Protein AF-A0A384IR32-F1 (afdb_monomer_lite)

Foldseek 3Di:
DDPVLLVVLVVDADDADDDDQDDLVVQAQFFDDCVLAPDNVQCVDPCHRLLLRQLLRQLLVQCVVVVPDQQLNLLLSLLSNQLQRHDPDPPLRVQSLLVSLVSCLVCVVVSCVSRVGDHDPVSSNLSSLLSNPQSDQPVPDDPVSVVSCVVPVPSNLSSNVSSLLLQSSPSDPVSHRDCVSGPDDDPPNSNSLSSQLNNQLVVCVNVVDDSRVSNSRSSVVSSD

pLDDT: mean 97.04, std 2.47, range [78.94, 98.94]

Radius of gyration: 16.05 Å; chains: 1; bounding box: 42×38×41 Å

Structure (mmCIF, N/CA/C/O backbone):
data_AF-A0A384IR32-F1
#
_entry.id   AF-A0A384IR32-F1
#
loop_
_atom_site.group_PDB
_atom_site.id
_atom_site.type_symbol
_atom_site.label_atom_id
_atom_site.label_alt_id
_atom_site.label_comp_id
_atom_site.label_asym_id
_atom_site.label_entity_id
_atom_site.label_seq_id
_atom_site.pdbx_PDB_ins_code
_atom_site.Cartn_x
_atom_site.Cartn_y
_atom_site.Cartn_z
_atom_site.occupancy
_atom_site.B_iso_or_equiv
_atom_site.auth_seq_id
_atom_site.auth_comp_id
_atom_site.auth_asym_id
_atom_site.auth_atom_id
_atom_site.pdbx_PDB_model_num
ATOM 1 N N . MET A 1 1 ? 8.836 4.207 -13.961 1.00 90.00 1 MET A N 1
ATOM 2 C CA . MET A 1 1 ? 10.289 4.242 -13.674 1.00 90.00 1 MET A CA 1
ATOM 3 C C . MET A 1 1 ? 11.053 3.982 -14.967 1.00 90.00 1 MET A C 1
ATOM 5 O O . MET A 1 1 ? 10.507 3.269 -15.797 1.00 90.00 1 MET A O 1
ATOM 9 N N . ASP A 1 2 ? 12.243 4.554 -15.178 1.00 94.31 2 ASP A N 1
ATOM 10 C CA . ASP A 1 2 ? 13.090 4.205 -16.334 1.00 94.31 2 ASP A CA 1
ATOM 11 C C . ASP A 1 2 ? 14.020 3.011 -16.038 1.00 94.31 2 ASP A C 1
ATOM 13 O O . ASP A 1 2 ? 14.202 2.616 -14.886 1.00 94.31 2 ASP A O 1
ATOM 17 N N . ALA A 1 3 ? 14.590 2.419 -17.092 1.00 96.50 3 ALA A N 1
ATOM 18 C CA . ALA A 1 3 ? 15.438 1.231 -16.978 1.00 96.50 3 ALA A CA 1
ATOM 19 C C . ALA A 1 3 ? 16.713 1.482 -16.158 1.00 96.50 3 ALA A C 1
ATOM 21 O O . ALA A 1 3 ? 17.062 0.664 -15.314 1.00 96.50 3 ALA A O 1
ATOM 22 N N . ALA A 1 4 ? 17.365 2.633 -16.344 1.00 97.00 4 ALA A N 1
ATOM 23 C CA . ALA A 1 4 ? 18.611 2.955 -15.649 1.00 97.00 4 ALA A CA 1
ATOM 24 C C . ALA A 1 4 ? 18.409 3.073 -14.129 1.00 97.00 4 ALA A C 1
ATOM 26 O O . ALA A 1 4 ? 19.207 2.561 -13.346 1.00 97.00 4 ALA A O 1
ATOM 27 N N . THR A 1 5 ? 17.314 3.707 -13.708 1.00 95.94 5 THR A N 1
ATOM 28 C CA . THR A 1 5 ? 16.926 3.806 -12.297 1.00 95.94 5 THR A CA 1
ATOM 29 C C . THR A 1 5 ? 16.628 2.426 -11.718 1.00 95.94 5 THR A C 1
ATOM 31 O O . THR A 1 5 ? 17.062 2.118 -10.609 1.00 95.94 5 THR A O 1
ATOM 34 N N . LEU A 1 6 ? 15.906 1.584 -12.464 1.00 97.50 6 LEU A N 1
ATOM 35 C CA . LEU A 1 6 ? 15.560 0.237 -12.023 1.00 97.50 6 LEU A CA 1
ATOM 36 C C . LEU A 1 6 ? 16.795 -0.657 -11.858 1.00 97.50 6 LEU A C 1
ATOM 38 O O . LEU A 1 6 ? 16.896 -1.381 -10.869 1.00 97.50 6 LEU A O 1
ATOM 42 N N . ASP A 1 7 ? 17.735 -0.590 -12.798 1.00 97.44 7 ASP A N 1
ATOM 43 C CA . ASP A 1 7 ? 18.976 -1.360 -12.733 1.00 97.44 7 ASP A CA 1
ATOM 44 C C . ASP A 1 7 ? 19.841 -0.906 -11.550 1.00 97.44 7 ASP A C 1
ATOM 46 O O . ASP A 1 7 ? 20.317 -1.743 -10.785 1.00 97.44 7 ASP A O 1
ATOM 50 N N . TRP A 1 8 ? 19.920 0.403 -11.285 1.00 97.06 8 TRP A N 1
ATOM 51 C CA . TRP A 1 8 ? 20.583 0.919 -10.083 1.00 97.06 8 TRP A CA 1
ATOM 52 C C . TRP A 1 8 ? 19.932 0.428 -8.773 1.00 97.06 8 TRP A C 1
ATOM 54 O O . TRP A 1 8 ? 20.640 0.080 -7.821 1.00 97.06 8 TRP A O 1
ATOM 64 N N . ILE A 1 9 ? 18.591 0.367 -8.708 1.00 97.12 9 ILE A N 1
ATOM 65 C CA . ILE A 1 9 ? 17.875 -0.215 -7.557 1.00 97.12 9 ILE A CA 1
ATOM 66 C C . ILE A 1 9 ? 18.256 -1.692 -7.404 1.00 97.12 9 ILE A C 1
ATOM 68 O O . ILE A 1 9 ? 18.548 -2.133 -6.289 1.00 97.12 9 ILE A O 1
ATOM 72 N N . ALA A 1 10 ? 18.289 -2.447 -8.507 1.00 97.25 10 ALA A N 1
ATOM 73 C CA . ALA A 1 10 ? 18.625 -3.869 -8.514 1.00 97.25 10 ALA A CA 1
ATOM 74 C C . ALA A 1 10 ? 20.062 -4.158 -8.056 1.00 97.25 10 ALA A C 1
ATOM 76 O O . ALA A 1 10 ? 20.290 -5.134 -7.346 1.00 97.25 10 ALA A O 1
ATOM 77 N N . GLU A 1 11 ? 21.010 -3.283 -8.385 1.00 96.88 11 GLU A N 1
ATOM 78 C CA . GLU A 1 11 ? 22.413 -3.365 -7.957 1.00 96.88 11 GLU A CA 1
ATOM 79 C C . GLU A 1 11 ? 22.634 -2.986 -6.482 1.00 96.88 11 GLU A C 1
ATOM 81 O O . GLU A 1 11 ? 23.737 -3.129 -5.953 1.00 96.88 11 GLU A O 1
ATOM 86 N N . SER A 1 12 ? 21.597 -2.510 -5.792 1.00 95.06 12 SER A N 1
ATOM 87 C CA . SER A 1 12 ? 21.656 -2.107 -4.387 1.00 95.06 12 SER A CA 1
ATOM 88 C C . SER A 1 12 ? 20.694 -2.926 -3.511 1.00 95.06 12 SER A C 1
ATOM 90 O O . SER A 1 12 ? 19.826 -2.342 -2.875 1.00 95.06 12 SER A O 1
ATOM 92 N N . PRO A 1 13 ? 20.794 -4.262 -3.436 1.00 95.06 13 PRO A N 1
ATOM 93 C CA . PRO A 1 13 ? 19.856 -5.050 -2.642 1.00 95.06 13 PRO A CA 1
ATOM 94 C C . PRO A 1 13 ? 19.968 -4.758 -1.133 1.00 95.06 13 PRO A C 1
ATOM 96 O O . PRO A 1 13 ? 21.060 -4.447 -0.642 1.00 95.06 13 PRO A O 1
ATOM 99 N N . PRO A 1 14 ? 18.863 -4.869 -0.371 1.00 95.06 14 PRO A N 1
ATOM 100 C CA . PRO A 1 14 ? 18.933 -4.937 1.084 1.00 95.06 14 PRO A CA 1
ATOM 101 C C . PRO A 1 14 ? 19.600 -6.249 1.544 1.00 95.06 14 PRO A C 1
ATOM 103 O O . PRO A 1 14 ? 19.812 -7.151 0.728 1.00 95.06 14 PRO A O 1
ATOM 106 N N . PRO A 1 15 ? 19.926 -6.387 2.844 1.00 94.00 15 PRO A N 1
ATOM 107 C CA . PRO A 1 15 ? 20.416 -7.647 3.394 1.00 94.00 15 PRO A CA 1
ATOM 108 C C . PRO A 1 15 ? 19.496 -8.824 3.047 1.00 94.00 15 PRO A C 1
ATOM 110 O O . PRO A 1 15 ? 18.270 -8.702 3.079 1.00 94.00 15 PRO A O 1
ATOM 113 N N . THR A 1 16 ? 20.095 -9.967 2.716 1.00 92.31 16 THR A N 1
ATOM 114 C CA . THR A 1 16 ? 19.347 -11.194 2.438 1.00 92.31 16 THR A CA 1
ATOM 115 C C . THR A 1 16 ? 18.806 -11.792 3.730 1.00 92.31 16 THR A C 1
ATOM 117 O O . THR A 1 16 ? 19.451 -11.728 4.775 1.00 92.31 16 THR A O 1
ATOM 120 N N . ALA A 1 17 ? 17.644 -12.425 3.637 1.00 93.69 17 ALA A N 1
ATOM 121 C CA . ALA A 1 17 ? 17.014 -13.148 4.729 1.00 93.69 17 ALA A CA 1
ATOM 122 C C . ALA A 1 17 ? 16.258 -14.349 4.158 1.00 93.69 17 ALA A C 1
ATOM 124 O O . ALA A 1 17 ? 15.817 -14.314 3.005 1.00 93.69 17 ALA A O 1
ATOM 125 N N . ASP A 1 18 ? 16.116 -15.398 4.965 1.00 92.00 18 ASP A N 1
ATOM 126 C CA . ASP A 1 18 ? 15.416 -16.609 4.554 1.00 92.00 18 ASP A CA 1
ATOM 127 C C . ASP A 1 18 ? 13.926 -16.314 4.376 1.00 92.00 18 ASP A C 1
ATOM 129 O O . ASP A 1 18 ? 13.230 -15.883 5.301 1.00 92.00 18 ASP A O 1
ATOM 133 N N . LEU A 1 19 ? 13.439 -16.535 3.157 1.00 90.12 19 LEU A N 1
ATOM 134 C CA . LEU A 1 19 ? 12.032 -16.373 2.830 1.00 90.12 19 LEU A CA 1
ATOM 135 C C . LEU A 1 19 ? 11.237 -17.538 3.433 1.00 90.12 19 LEU A C 1
ATOM 137 O O . LEU A 1 19 ? 11.603 -18.700 3.232 1.00 90.12 19 LEU A O 1
ATOM 141 N N . PRO A 1 20 ? 10.133 -17.268 4.152 1.00 92.25 20 PRO A N 1
ATOM 142 C CA . PRO A 1 20 ? 9.223 -18.332 4.536 1.00 92.25 20 PRO A CA 1
ATOM 143 C C . PRO A 1 20 ? 8.595 -18.940 3.280 1.00 92.25 20 PRO A C 1
ATOM 145 O O . PRO A 1 20 ? 8.511 -18.299 2.233 1.00 92.25 20 PRO A O 1
ATOM 148 N N . GLN A 1 21 ? 8.073 -20.159 3.398 1.00 89.88 21 GLN A N 1
ATOM 149 C CA . GLN A 1 21 ? 7.300 -20.748 2.313 1.00 89.88 21 GLN A CA 1
ATOM 150 C C . GLN A 1 21 ? 6.022 -19.925 2.083 1.00 89.88 21 GLN A C 1
ATOM 152 O O . GLN A 1 21 ? 5.087 -19.930 2.893 1.00 89.88 21 GLN A O 1
ATOM 157 N N . LEU A 1 22 ? 5.997 -19.201 0.968 1.00 94.00 22 LEU A N 1
ATOM 158 C CA . LEU A 1 22 ? 4.847 -18.444 0.497 1.00 94.00 22 LEU A CA 1
ATOM 159 C C . LEU A 1 22 ? 4.151 -19.233 -0.612 1.00 94.00 22 LEU A C 1
ATOM 161 O O . LEU A 1 22 ? 4.787 -19.916 -1.404 1.00 94.00 22 LEU A O 1
ATOM 165 N N . VAL A 1 23 ? 2.828 -19.134 -0.678 1.00 94.31 23 VAL A N 1
ATOM 166 C CA . VAL A 1 23 ? 2.041 -19.710 -1.770 1.00 94.31 23 VAL A CA 1
ATOM 167 C C . VAL A 1 23 ? 1.537 -18.541 -2.599 1.00 94.31 23 VAL A C 1
ATOM 169 O O . VAL A 1 23 ? 0.705 -17.769 -2.131 1.00 94.31 23 VAL A O 1
ATOM 172 N N . ALA A 1 24 ? 2.059 -18.382 -3.818 1.00 94.06 24 ALA A N 1
ATOM 173 C CA . ALA A 1 24 ? 1.747 -17.232 -4.673 1.00 94.06 24 ALA A CA 1
ATOM 174 C C . ALA A 1 24 ? 0.234 -17.016 -4.867 1.00 94.06 24 ALA A C 1
ATOM 176 O O . ALA A 1 24 ? -0.227 -15.880 -4.873 1.00 94.06 24 ALA A O 1
ATOM 177 N N . GLY A 1 25 ? -0.532 -18.107 -4.988 1.00 93.88 25 GLY A N 1
ATOM 178 C CA . GLY A 1 25 ? -1.987 -18.067 -5.167 1.00 93.88 25 GLY A CA 1
ATOM 179 C C . GLY A 1 25 ? -2.768 -17.532 -3.963 1.00 93.88 25 GLY A C 1
ATOM 180 O O . GLY A 1 25 ? -3.899 -17.089 -4.142 1.00 93.88 25 GLY A O 1
ATOM 181 N N . ASP A 1 26 ? -2.168 -17.519 -2.770 1.00 95.12 26 ASP A N 1
ATOM 182 C CA . ASP A 1 26 ? -2.801 -16.987 -1.557 1.00 95.12 26 ASP A CA 1
ATOM 183 C C . ASP A 1 26 ? -2.618 -15.468 -1.427 1.00 95.12 26 ASP A C 1
ATOM 185 O O . ASP A 1 26 ? -3.306 -14.831 -0.632 1.00 95.12 26 ASP A O 1
ATOM 189 N N . ILE A 1 27 ? -1.679 -14.879 -2.174 1.00 97.69 27 ILE A N 1
ATOM 190 C CA . ILE A 1 27 ? -1.331 -13.460 -2.078 1.00 97.69 27 ILE A CA 1
ATOM 191 C C . ILE A 1 27 ? -2.229 -12.660 -3.037 1.00 97.69 27 ILE A C 1
ATOM 193 O O . ILE A 1 27 ? -2.102 -12.797 -4.258 1.00 97.69 27 ILE A O 1
ATOM 197 N N . PRO A 1 28 ? -3.124 -11.792 -2.531 1.00 97.12 28 PRO A N 1
ATOM 198 C CA . PRO A 1 28 ? -4.035 -11.040 -3.376 1.00 97.12 28 PRO A CA 1
ATOM 199 C C . PRO A 1 28 ? -3.291 -9.970 -4.181 1.00 97.12 28 PRO A C 1
ATOM 201 O O . PRO A 1 28 ? -2.506 -9.186 -3.650 1.00 97.12 28 PRO A O 1
ATOM 204 N N . VAL A 1 29 ? -3.607 -9.890 -5.474 1.00 97.88 29 VAL A N 1
ATOM 205 C CA . VAL A 1 29 ? -3.136 -8.829 -6.376 1.00 97.88 29 VAL A CA 1
ATOM 206 C C . VAL A 1 29 ? -4.291 -7.856 -6.613 1.00 97.88 29 VAL A C 1
ATOM 208 O O . VAL A 1 29 ? -5.119 -8.046 -7.512 1.00 97.88 29 VAL A O 1
ATOM 211 N N . LEU A 1 30 ? -4.368 -6.830 -5.764 1.00 98.38 30 LEU A N 1
ATOM 212 C CA . LEU A 1 30 ? -5.366 -5.763 -5.848 1.00 98.38 30 LEU A CA 1
ATOM 213 C C . LEU A 1 30 ? -4.821 -4.636 -6.723 1.00 98.38 30 LEU A C 1
ATOM 215 O O . LEU A 1 30 ? -3.814 -4.021 -6.387 1.00 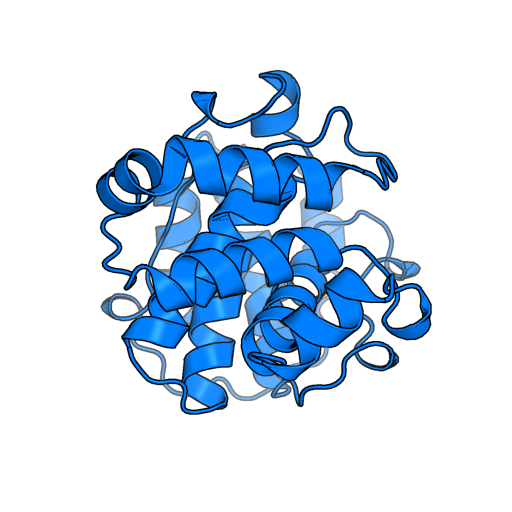98.38 30 LEU A O 1
ATOM 219 N N . VAL A 1 31 ? -5.473 -4.380 -7.857 1.00 98.19 31 VAL A N 1
ATOM 220 C CA . VAL A 1 31 ? -5.045 -3.346 -8.808 1.00 98.19 31 VAL A CA 1
ATOM 221 C C . VAL A 1 31 ? -6.081 -2.231 -8.822 1.00 98.19 31 VAL A C 1
ATOM 223 O O . VAL A 1 31 ? -7.224 -2.499 -9.195 1.00 98.19 31 VAL A O 1
ATOM 226 N N . PRO A 1 32 ? -5.702 -1.008 -8.421 1.00 98.00 32 PRO A N 1
ATOM 227 C CA . PRO A 1 32 ? -6.604 0.137 -8.435 1.00 98.00 32 PRO A CA 1
ATOM 228 C C . PRO A 1 32 ? -7.075 0.491 -9.841 1.00 98.00 32 PRO A C 1
ATOM 230 O O . PRO A 1 32 ? -6.305 0.399 -10.800 1.00 98.00 32 PRO A O 1
ATOM 233 N N . ASP A 1 33 ? -8.319 0.950 -9.954 1.00 98.06 33 ASP A N 1
ATOM 234 C CA . ASP A 1 33 ? -8.824 1.490 -11.213 1.00 98.06 33 ASP A CA 1
ATOM 235 C C . ASP A 1 33 ? -8.157 2.854 -11.502 1.00 98.06 33 ASP A C 1
ATOM 237 O O . ASP A 1 33 ? -8.160 3.733 -10.630 1.00 98.06 33 ASP A O 1
ATOM 241 N N . PRO A 1 34 ? -7.609 3.081 -12.712 1.00 97.69 34 PRO A N 1
ATOM 242 C CA . PRO A 1 34 ? -7.060 4.378 -13.103 1.00 97.69 34 PRO A CA 1
ATOM 243 C C . PRO A 1 34 ? -8.019 5.562 -12.889 1.00 97.69 34 PRO A C 1
ATOM 245 O O . PRO A 1 34 ? -7.563 6.671 -12.614 1.00 97.69 34 PRO A O 1
ATOM 248 N N . ALA A 1 35 ? -9.337 5.353 -12.990 1.00 97.50 35 ALA A N 1
ATOM 249 C CA . ALA A 1 35 ? -10.350 6.395 -12.816 1.00 97.50 35 ALA A CA 1
ATOM 250 C C . ALA A 1 35 ? -10.483 6.894 -11.366 1.00 97.50 35 ALA A C 1
ATOM 252 O O . ALA A 1 35 ? -11.067 7.952 -11.128 1.00 97.50 35 ALA A O 1
ATOM 253 N N . TRP A 1 36 ? -9.945 6.162 -10.388 1.00 98.12 36 TRP A N 1
ATOM 254 C CA . TRP A 1 36 ? -9.940 6.594 -8.987 1.00 98.12 36 TRP A CA 1
ATOM 255 C C . TRP A 1 36 ? -8.917 7.697 -8.732 1.00 98.12 36 TRP A C 1
ATOM 257 O O . TRP A 1 36 ? -9.071 8.496 -7.798 1.00 98.12 36 TRP A O 1
ATOM 267 N N . PHE A 1 37 ? -7.893 7.773 -9.585 1.00 98.38 37 PHE A N 1
ATOM 268 C CA . PHE A 1 37 ? -6.823 8.736 -9.430 1.00 98.38 37 PHE A CA 1
ATOM 269 C C . PHE A 1 37 ? -7.314 10.152 -9.722 1.00 98.38 37 PHE A C 1
ATOM 271 O O . PHE A 1 37 ? -8.016 10.396 -10.702 1.00 98.38 37 PHE A O 1
ATOM 278 N N . ALA A 1 38 ? -6.938 11.117 -8.879 1.00 96.81 38 ALA A N 1
ATOM 279 C CA . ALA A 1 38 ? -7.383 12.504 -9.052 1.00 96.81 38 ALA A CA 1
ATOM 280 C C . ALA A 1 38 ? -6.910 13.123 -10.380 1.00 96.81 38 ALA A C 1
ATOM 282 O O . ALA A 1 38 ? -7.515 14.081 -10.861 1.00 96.81 38 ALA A O 1
ATOM 283 N N . ARG A 1 39 ? -5.834 12.584 -10.967 1.00 94.88 39 ARG A N 1
ATOM 284 C CA . ARG A 1 39 ? -5.323 12.940 -12.293 1.00 94.88 39 ARG A CA 1
ATOM 285 C C . ARG A 1 39 ? -4.791 11.699 -12.998 1.00 94.88 39 ARG A C 1
ATOM 287 O O . ARG A 1 39 ? -4.181 10.840 -12.361 1.00 94.88 39 ARG A O 1
ATOM 294 N N . ARG A 1 40 ? -4.956 11.638 -14.321 1.00 92.75 40 ARG A N 1
ATOM 295 C CA . ARG A 1 40 ? -4.507 10.503 -15.142 1.00 92.75 40 ARG A CA 1
ATOM 296 C C . ARG A 1 40 ? -2.997 10.290 -15.047 1.00 92.75 40 ARG A C 1
ATOM 298 O O . ARG A 1 40 ? -2.546 9.155 -14.992 1.00 92.75 40 ARG A O 1
ATOM 305 N N . GLU A 1 41 ? -2.223 11.368 -14.994 1.00 93.81 41 GLU A N 1
ATOM 306 C CA . GLU A 1 41 ? -0.762 11.306 -14.911 1.00 93.81 41 GLU A CA 1
ATOM 307 C C . GLU A 1 41 ? -0.298 10.691 -13.585 1.00 93.81 41 GLU A C 1
ATOM 309 O O . GLU A 1 41 ? 0.743 10.048 -13.541 1.00 93.81 41 GLU A O 1
ATOM 314 N N . GLN A 1 42 ? -1.083 10.850 -12.512 1.00 94.44 42 GLN A N 1
ATOM 315 C CA . GLN A 1 42 ? -0.762 10.275 -11.204 1.00 94.44 42 GLN A CA 1
ATOM 316 C C . GLN A 1 42 ? -1.004 8.766 -11.160 1.00 94.44 42 GLN A C 1
ATOM 318 O O . GLN A 1 42 ? -0.297 8.069 -10.442 1.00 94.44 42 GLN A O 1
ATOM 323 N N . ALA A 1 43 ? -1.933 8.239 -11.965 1.00 96.88 43 ALA A N 1
ATOM 324 C CA . ALA A 1 43 ? -2.166 6.797 -12.055 1.00 96.88 43 ALA A CA 1
ATOM 325 C C . ALA A 1 43 ? -0.919 6.026 -12.536 1.00 96.88 43 ALA A C 1
ATOM 327 O O . ALA A 1 43 ? -0.688 4.900 -12.103 1.00 96.88 43 ALA A O 1
ATOM 328 N N . GLU A 1 44 ? -0.084 6.648 -13.373 1.00 95.06 44 GLU A N 1
ATOM 329 C CA . GLU A 1 44 ? 1.178 6.080 -13.883 1.00 95.06 44 GLU A CA 1
ATOM 330 C C . GLU A 1 44 ? 2.427 6.649 -13.176 1.00 95.06 44 GLU A C 1
ATOM 332 O O . GLU A 1 44 ? 3.560 6.339 -13.552 1.00 95.06 44 GLU A O 1
ATOM 337 N N . GLY A 1 45 ? 2.228 7.506 -12.168 1.00 93.88 45 GLY A N 1
ATOM 338 C CA . GLY A 1 45 ? 3.285 8.205 -11.437 1.00 93.88 45 GLY A CA 1
ATOM 339 C C . GLY A 1 45 ? 3.982 7.357 -10.370 1.00 93.88 45 GLY A C 1
ATOM 340 O O . GLY A 1 45 ? 3.740 6.155 -10.224 1.00 93.88 45 GLY A O 1
ATOM 341 N N . LEU A 1 46 ? 4.844 8.001 -9.577 1.00 94.62 46 LEU A N 1
ATOM 342 C CA . LEU A 1 46 ? 5.616 7.343 -8.507 1.00 94.62 46 LEU A CA 1
ATOM 343 C C . LEU A 1 46 ? 4.728 6.765 -7.395 1.00 94.62 46 LEU A C 1
ATOM 345 O O . LEU A 1 46 ? 5.106 5.779 -6.759 1.00 94.62 46 LEU A O 1
ATOM 349 N N . HIS A 1 47 ? 3.566 7.373 -7.171 1.00 96.62 47 HIS A N 1
ATOM 350 C CA . HIS A 1 47 ? 2.555 6.943 -6.199 1.00 96.62 47 HIS A CA 1
ATOM 351 C C . HIS A 1 47 ? 1.321 6.320 -6.882 1.00 96.62 47 HIS A C 1
ATOM 353 O O . HIS A 1 47 ? 0.246 6.220 -6.295 1.00 96.62 47 HIS A O 1
ATOM 359 N N . GLY A 1 48 ? 1.467 5.921 -8.150 1.00 97.12 48 GLY A N 1
ATOM 360 C CA . GLY A 1 48 ? 0.388 5.415 -8.989 1.00 97.12 48 GLY A CA 1
ATOM 361 C C . GLY A 1 48 ? -0.016 3.965 -8.714 1.00 97.12 48 GLY A C 1
ATOM 362 O O . GLY A 1 48 ? 0.268 3.380 -7.666 1.00 97.12 48 GLY A O 1
ATOM 363 N N . ILE A 1 49 ? -0.659 3.353 -9.709 1.00 98.56 49 ILE A N 1
ATOM 364 C CA . ILE A 1 49 ? -1.248 2.008 -9.651 1.00 98.56 49 ILE A CA 1
ATOM 365 C C . ILE A 1 49 ? -0.225 0.959 -9.208 1.00 98.56 49 ILE A C 1
ATOM 367 O O . ILE A 1 49 ? -0.523 0.159 -8.324 1.00 98.56 49 ILE A O 1
ATOM 371 N N . SER A 1 50 ? 0.981 0.961 -9.791 1.00 98.44 50 SER A N 1
ATOM 372 C CA . SER A 1 50 ? 2.019 -0.026 -9.455 1.00 98.44 50 SER A CA 1
ATOM 373 C C . SER A 1 50 ? 2.426 0.040 -7.981 1.00 98.44 50 SER A C 1
ATOM 375 O O . SER A 1 50 ? 2.562 -1.002 -7.345 1.00 98.44 50 SER A O 1
ATOM 377 N N . HIS A 1 51 ? 2.591 1.251 -7.440 1.00 98.56 51 HIS A N 1
ATOM 378 C CA . HIS A 1 51 ? 2.920 1.459 -6.032 1.00 98.56 51 HIS A CA 1
ATOM 379 C C . HIS A 1 51 ? 1.788 0.958 -5.136 1.00 98.56 51 HIS A C 1
ATOM 381 O O . HIS A 1 51 ? 1.992 0.056 -4.331 1.00 98.56 51 HIS A O 1
ATOM 387 N N . CYS A 1 52 ? 0.576 1.470 -5.344 1.00 98.75 52 CYS A N 1
ATOM 388 C CA . CYS A 1 52 ? -0.587 1.093 -4.551 1.00 98.75 52 CYS A CA 1
ATOM 389 C C . CYS A 1 52 ? -0.839 -0.429 -4.558 1.00 98.75 52 CYS A C 1
ATOM 391 O O . CYS A 1 52 ? -1.127 -1.025 -3.519 1.00 98.75 52 CYS A O 1
ATOM 393 N N . ALA A 1 53 ? -0.678 -1.083 -5.713 1.00 98.81 53 ALA A N 1
ATOM 394 C CA . ALA A 1 53 ? -0.858 -2.525 -5.841 1.00 98.81 53 ALA A CA 1
ATOM 395 C C . ALA A 1 53 ? 0.219 -3.326 -5.082 1.00 98.81 53 ALA A C 1
ATOM 397 O O . ALA A 1 53 ? -0.113 -4.281 -4.375 1.00 98.81 53 ALA A O 1
ATOM 398 N N . ARG A 1 54 ? 1.500 -2.928 -5.166 1.00 98.88 54 ARG A N 1
ATOM 399 C CA . ARG A 1 54 ? 2.574 -3.546 -4.366 1.00 98.88 54 ARG A CA 1
ATOM 400 C C . ARG A 1 54 ? 2.366 -3.327 -2.872 1.00 98.88 54 ARG A C 1
ATOM 402 O O . ARG A 1 54 ? 2.505 -4.276 -2.104 1.00 98.88 54 ARG A O 1
ATOM 409 N N . THR A 1 55 ? 1.954 -2.128 -2.464 1.00 98.94 55 THR A N 1
ATOM 410 C CA . THR A 1 55 ? 1.601 -1.825 -1.071 1.00 98.94 55 THR A CA 1
ATOM 411 C C . THR A 1 55 ? 0.478 -2.741 -0.578 1.00 98.94 55 THR A C 1
ATOM 413 O O . THR A 1 55 ? 0.547 -3.221 0.548 1.00 98.94 55 THR A O 1
ATOM 416 N N . GLY A 1 56 ? -0.508 -3.074 -1.422 1.00 98.88 56 GLY A N 1
ATOM 417 C CA . GLY A 1 56 ? -1.545 -4.068 -1.114 1.00 98.88 56 GLY A CA 1
ATOM 418 C C . GLY A 1 56 ? -0.994 -5.472 -0.825 1.00 98.88 56 GLY A C 1
ATOM 419 O O . GLY A 1 56 ? -1.398 -6.106 0.150 1.00 98.88 56 GLY A O 1
ATOM 420 N N . VAL A 1 57 ? -0.022 -5.939 -1.614 1.00 98.88 57 VAL A N 1
ATOM 421 C CA . VAL A 1 57 ? 0.673 -7.218 -1.367 1.00 98.88 57 VAL A CA 1
ATOM 422 C C . VAL A 1 57 ? 1.452 -7.179 -0.049 1.00 98.88 57 VAL A C 1
ATOM 424 O O . VAL A 1 57 ? 1.371 -8.108 0.754 1.00 98.88 57 VAL A O 1
ATOM 427 N N . LEU A 1 58 ? 2.191 -6.097 0.201 1.00 98.94 58 LEU A N 1
ATOM 428 C CA . LEU A 1 58 ? 2.987 -5.928 1.421 1.00 98.94 58 LEU A CA 1
ATOM 429 C C . LEU A 1 58 ? 2.098 -5.850 2.669 1.00 98.94 58 LEU A C 1
ATOM 431 O O . LEU A 1 58 ? 2.400 -6.476 3.684 1.00 98.94 58 LEU A O 1
ATOM 435 N N . ALA A 1 59 ? 0.964 -5.156 2.568 1.00 98.94 59 ALA A N 1
ATOM 436 C CA . ALA A 1 59 ? -0.075 -5.112 3.587 1.00 98.94 59 ALA A CA 1
ATOM 437 C C . ALA A 1 59 ? -0.626 -6.506 3.915 1.00 98.94 59 ALA A C 1
ATOM 439 O O . ALA A 1 59 ? -0.738 -6.850 5.090 1.00 98.94 59 ALA A O 1
ATOM 440 N N . PHE A 1 60 ? -0.917 -7.329 2.904 1.00 98.88 60 PHE A N 1
ATOM 441 C CA . PHE A 1 60 ? -1.370 -8.705 3.114 1.00 98.88 60 PHE A CA 1
ATOM 442 C C . PHE A 1 60 ? -0.339 -9.545 3.880 1.00 98.88 60 PHE A C 1
ATOM 444 O O . PHE A 1 60 ? -0.678 -10.241 4.838 1.00 98.88 60 PHE A O 1
ATOM 451 N N . LEU A 1 61 ? 0.933 -9.472 3.482 1.00 98.75 61 LEU A N 1
ATOM 452 C CA . LEU A 1 61 ? 1.996 -10.248 4.122 1.00 98.75 61 LEU A CA 1
ATOM 453 C C . LEU A 1 61 ? 2.249 -9.800 5.565 1.00 98.75 61 LEU A C 1
ATOM 455 O O . LEU A 1 61 ? 2.439 -10.641 6.445 1.00 98.75 61 LEU A O 1
ATOM 459 N N . LEU A 1 62 ? 2.187 -8.493 5.822 1.00 98.88 62 LEU A N 1
ATOM 460 C CA . LEU A 1 62 ? 2.237 -7.940 7.171 1.00 98.88 62 LEU A CA 1
ATOM 461 C C . LEU A 1 62 ? 1.033 -8.383 8.012 1.00 98.88 62 LEU A C 1
ATOM 463 O O . LEU A 1 62 ? 1.221 -8.825 9.142 1.00 98.88 62 LEU A O 1
ATOM 467 N N . ALA A 1 63 ? -0.186 -8.328 7.468 1.00 98.69 63 ALA A N 1
ATOM 468 C CA . ALA A 1 63 ? -1.391 -8.797 8.151 1.00 98.69 63 ALA A CA 1
ATOM 469 C C . ALA A 1 63 ? -1.281 -10.276 8.541 1.00 98.69 63 ALA A C 1
ATOM 471 O O . ALA A 1 63 ? -1.553 -10.633 9.687 1.00 98.69 63 ALA A O 1
ATOM 472 N N . ARG A 1 64 ? -0.801 -11.124 7.621 1.00 98.12 64 ARG A N 1
ATOM 473 C CA . ARG A 1 64 ? -0.547 -12.545 7.885 1.00 98.12 64 ARG A CA 1
ATOM 474 C C . ARG A 1 64 ? 0.501 -12.746 8.978 1.00 98.12 64 ARG A C 1
ATOM 476 O O . ARG A 1 64 ? 0.294 -13.577 9.857 1.00 98.12 64 ARG A O 1
ATOM 483 N N . PHE A 1 65 ? 1.610 -12.006 8.935 1.00 98.19 65 PHE A N 1
ATOM 484 C CA . PHE A 1 65 ? 2.666 -12.098 9.948 1.00 98.19 65 PHE A CA 1
ATOM 485 C C . PHE A 1 65 ? 2.170 -11.686 11.343 1.00 98.19 65 PHE A C 1
ATOM 487 O O . PHE A 1 65 ? 2.496 -12.342 12.328 1.00 98.19 65 PHE A O 1
ATOM 494 N N . HIS A 1 66 ? 1.342 -10.643 11.418 1.00 98.44 66 HIS A N 1
ATOM 495 C CA . HIS A 1 66 ? 0.755 -10.142 12.667 1.00 98.44 66 HIS A CA 1
ATOM 496 C C . HIS A 1 66 ? -0.539 -10.861 13.082 1.00 98.44 66 HIS A C 1
ATOM 498 O O . HIS A 1 66 ? -1.137 -10.502 14.093 1.00 98.44 66 HIS A O 1
ATOM 504 N N . GLY A 1 67 ? -0.976 -11.881 12.336 1.00 98.06 67 GLY A N 1
ATOM 505 C CA . GLY A 1 67 ? -2.135 -12.703 12.689 1.00 98.06 67 GLY A CA 1
ATOM 506 C C . GLY A 1 67 ? -3.479 -11.971 12.630 1.00 98.06 67 GLY A C 1
ATOM 507 O O . GLY A 1 67 ? -4.380 -12.304 13.400 1.00 98.06 67 GLY A O 1
ATOM 508 N N . LEU A 1 68 ? -3.626 -10.978 11.747 1.00 98.38 68 LEU A N 1
ATOM 509 C CA . LEU A 1 68 ? -4.910 -10.310 11.523 1.00 98.38 68 LEU A CA 1
ATOM 510 C C . LEU A 1 68 ? -5.939 -11.298 10.962 1.00 98.38 68 LEU A C 1
ATOM 512 O O . LEU A 1 68 ? -5.624 -12.165 10.144 1.00 98.38 68 LEU A O 1
ATOM 516 N N . ASP A 1 69 ? -7.195 -11.130 11.369 1.00 98.06 69 ASP A N 1
ATOM 517 C CA . ASP A 1 69 ? -8.295 -11.888 10.786 1.00 98.06 69 ASP A CA 1
ATOM 518 C C . ASP A 1 69 ? -8.596 -11.443 9.340 1.00 98.06 69 ASP A C 1
ATOM 520 O O . ASP A 1 69 ? -8.040 -10.475 8.805 1.00 98.06 69 ASP A O 1
ATOM 524 N N . ARG A 1 70 ? -9.490 -12.181 8.676 1.00 98.12 70 ARG A N 1
ATOM 525 C CA . ARG A 1 70 ? -9.832 -11.943 7.271 1.00 98.12 70 ARG A CA 1
ATOM 526 C C . ARG A 1 70 ? -10.480 -10.563 7.033 1.00 98.12 70 ARG A C 1
ATOM 528 O O . ARG A 1 70 ? -10.012 -9.889 6.116 1.00 98.12 70 ARG A O 1
ATOM 535 N N . PRO A 1 71 ? -11.492 -10.112 7.804 1.00 98.38 71 PRO A N 1
ATOM 536 C CA . PRO A 1 71 ? -12.054 -8.768 7.643 1.00 98.38 71 PRO A CA 1
ATOM 537 C C . PRO A 1 71 ? -11.033 -7.632 7.805 1.00 98.38 71 PRO A C 1
ATOM 539 O O . PRO A 1 71 ? -11.007 -6.723 6.976 1.00 98.38 71 PRO A O 1
ATOM 542 N N . HIS A 1 72 ? -10.159 -7.688 8.816 1.00 98.69 72 HIS A N 1
ATOM 543 C CA . HIS A 1 72 ? -9.131 -6.660 9.022 1.00 98.69 72 HIS A CA 1
ATOM 544 C C . HIS A 1 72 ? -8.056 -6.708 7.934 1.00 98.69 72 HIS A C 1
ATOM 546 O O . HIS A 1 72 ? -7.606 -5.665 7.462 1.00 98.69 72 HIS A O 1
ATOM 552 N N . THR A 1 73 ? -7.684 -7.907 7.475 1.00 98.81 73 THR A N 1
ATOM 553 C CA . THR A 1 73 ? -6.772 -8.073 6.335 1.00 98.81 73 THR A CA 1
ATOM 554 C C . THR A 1 73 ? -7.360 -7.452 5.067 1.00 98.81 73 THR A C 1
ATOM 556 O O . THR A 1 73 ? -6.666 -6.707 4.377 1.00 98.81 73 THR A O 1
ATOM 559 N N . ALA A 1 74 ? -8.642 -7.697 4.779 1.00 98.75 74 ALA A N 1
ATOM 560 C CA . ALA A 1 74 ? -9.336 -7.109 3.634 1.00 98.75 74 ALA A CA 1
ATOM 561 C C . ALA A 1 74 ? -9.411 -5.575 3.732 1.00 98.75 74 ALA A C 1
ATOM 563 O O . ALA A 1 74 ? -9.139 -4.874 2.753 1.00 98.75 74 ALA A O 1
ATOM 564 N N . ALA A 1 75 ? -9.705 -5.043 4.923 1.00 98.88 75 ALA A N 1
ATOM 565 C CA . ALA A 1 75 ? -9.724 -3.605 5.184 1.00 98.88 75 ALA A CA 1
ATOM 566 C C . ALA A 1 75 ? -8.344 -2.964 4.953 1.00 98.88 75 ALA A C 1
ATOM 568 O O . ALA A 1 75 ? -8.237 -1.961 4.244 1.00 98.88 75 ALA A O 1
ATOM 569 N N . LEU A 1 76 ? -7.280 -3.577 5.482 1.00 98.94 76 LEU A N 1
ATOM 570 C CA . LEU A 1 76 ? -5.908 -3.106 5.312 1.00 98.94 76 LEU A CA 1
ATOM 571 C C . LEU A 1 76 ? -5.461 -3.152 3.845 1.00 98.94 76 LEU A C 1
ATOM 573 O O . LEU A 1 76 ? -4.909 -2.174 3.346 1.00 98.94 76 LEU A O 1
ATOM 577 N N . CYS A 1 77 ? -5.710 -4.260 3.142 1.00 98.88 77 CYS A N 1
ATOM 578 C CA . CYS A 1 77 ? -5.328 -4.406 1.734 1.00 98.88 77 CYS A CA 1
ATOM 579 C C . CYS A 1 77 ? -6.091 -3.419 0.840 1.00 98.88 77 CYS A C 1
ATOM 581 O O . CYS A 1 77 ? -5.507 -2.845 -0.078 1.00 98.88 77 CYS A O 1
ATOM 583 N N . THR A 1 78 ? -7.373 -3.174 1.137 1.00 98.88 78 THR A N 1
ATOM 584 C CA . THR A 1 78 ? -8.175 -2.141 0.464 1.00 98.88 78 THR A CA 1
ATOM 585 C C . THR A 1 78 ? -7.568 -0.760 0.689 1.00 98.88 78 THR A C 1
ATOM 587 O O . THR A 1 78 ? -7.327 -0.041 -0.276 1.00 98.88 78 THR A O 1
ATOM 590 N N . ALA A 1 79 ? -7.268 -0.406 1.945 1.00 98.94 79 ALA A N 1
ATOM 591 C CA . ALA A 1 79 ? -6.653 0.873 2.284 1.00 98.94 79 ALA A CA 1
ATOM 592 C C . ALA A 1 79 ? -5.310 1.064 1.567 1.00 98.94 79 ALA A C 1
ATOM 594 O O . ALA A 1 79 ? -5.089 2.091 0.929 1.00 98.94 79 ALA A O 1
ATOM 595 N N . ALA A 1 80 ? -4.452 0.046 1.598 1.00 98.94 80 ALA A N 1
ATOM 596 C CA . ALA A 1 80 ? -3.169 0.025 0.908 1.00 98.94 80 ALA A CA 1
ATOM 597 C C . ALA A 1 80 ? -3.301 0.239 -0.605 1.00 98.94 80 ALA A C 1
ATOM 599 O O . ALA A 1 80 ? -2.543 1.022 -1.174 1.00 98.94 80 ALA A O 1
ATOM 600 N N . ALA A 1 81 ? -4.296 -0.379 -1.241 1.00 98.69 81 ALA A N 1
ATOM 601 C CA . ALA A 1 81 ? -4.531 -0.232 -2.670 1.00 98.69 81 ALA A CA 1
ATOM 602 C C . ALA A 1 81 ? -5.019 1.174 -3.069 1.00 98.69 81 ALA A C 1
ATOM 604 O O . ALA A 1 81 ? -4.899 1.543 -4.228 1.00 98.69 81 ALA A O 1
ATOM 605 N N . ILE A 1 82 ? -5.568 1.985 -2.164 1.00 98.56 82 ILE A N 1
ATOM 606 C CA . ILE A 1 82 ? -6.179 3.271 -2.557 1.00 98.56 82 ILE A CA 1
ATOM 607 C C . ILE A 1 82 ? -5.613 4.490 -1.829 1.00 98.56 82 ILE A C 1
ATOM 609 O O . ILE A 1 82 ? -6.028 5.607 -2.142 1.00 98.56 82 ILE A O 1
ATOM 613 N N . HIS A 1 83 ? -4.698 4.315 -0.872 1.00 98.75 83 HIS A N 1
ATOM 614 C CA . HIS A 1 83 ? -4.269 5.393 0.028 1.00 98.75 83 HIS A CA 1
ATOM 615 C C . HIS A 1 83 ? -3.744 6.642 -0.703 1.00 98.75 83 HIS A C 1
ATOM 617 O O . HIS A 1 83 ? -3.959 7.762 -0.237 1.00 98.75 83 HIS A O 1
ATOM 623 N N . ASP A 1 84 ? -3.141 6.444 -1.878 1.00 98.44 84 ASP A N 1
ATOM 624 C CA . ASP A 1 84 ? -2.533 7.487 -2.702 1.00 98.44 84 ASP A CA 1
ATOM 625 C C . ASP A 1 84 ? -3.344 7.872 -3.952 1.00 98.44 84 ASP A C 1
ATOM 627 O O . ASP A 1 84 ? -2.942 8.749 -4.721 1.00 98.44 84 ASP A O 1
ATOM 631 N N . CYS A 1 85 ? -4.543 7.313 -4.161 1.00 97.81 85 CYS A N 1
ATOM 632 C CA . CYS A 1 85 ? -5.313 7.616 -5.376 1.00 97.81 85 CYS A CA 1
ATOM 633 C C . CYS A 1 85 ? -5.727 9.100 -5.467 1.00 97.81 85 CYS A C 1
ATOM 635 O O . CYS A 1 85 ? -5.938 9.643 -6.548 1.00 97.81 85 CYS A O 1
ATOM 637 N N . ARG A 1 86 ? -5.799 9.826 -4.348 1.00 98.25 86 ARG A N 1
ATOM 638 C CA . ARG A 1 86 ? -6.241 11.234 -4.337 1.00 98.25 86 ARG A CA 1
ATOM 639 C C . ARG A 1 86 ? -5.110 12.253 -4.268 1.00 98.25 86 ARG A C 1
ATOM 641 O O . ARG A 1 86 ? -5.356 13.404 -3.890 1.00 98.25 86 ARG A O 1
ATOM 648 N N . ARG A 1 87 ? -3.894 11.876 -4.664 1.00 97.69 87 ARG A N 1
ATOM 649 C CA . ARG A 1 87 ? -2.777 12.812 -4.854 1.00 97.69 87 ARG A CA 1
ATOM 650 C C . ARG A 1 87 ? -3.002 13.750 -6.036 1.00 97.69 87 ARG A C 1
ATOM 652 O O . ARG A 1 87 ? -3.536 13.357 -7.069 1.00 97.69 87 ARG A O 1
ATOM 659 N N . HIS A 1 88 ? -2.573 14.998 -5.899 1.00 96.12 88 HIS A N 1
ATOM 660 C CA . HIS A 1 88 ? -2.536 15.963 -6.999 1.00 96.12 88 HIS A CA 1
ATOM 661 C C . HIS A 1 88 ? -1.188 15.955 -7.729 1.00 96.12 88 HIS A C 1
ATOM 663 O O . HIS A 1 88 ? -1.141 16.301 -8.913 1.00 96.12 88 HIS A O 1
ATOM 669 N N . ASP A 1 89 ? -0.114 15.570 -7.042 1.00 93.94 89 ASP A N 1
ATOM 670 C CA . ASP A 1 89 ? 1.229 15.436 -7.596 1.00 93.94 89 ASP A CA 1
ATOM 671 C C . ASP A 1 89 ? 2.083 14.408 -6.823 1.00 93.94 89 ASP A C 1
ATOM 673 O O . ASP A 1 89 ? 1.733 13.956 -5.729 1.00 93.94 89 ASP A O 1
ATOM 677 N N . ASP A 1 90 ? 3.233 14.062 -7.406 1.00 91.12 90 ASP A N 1
ATOM 678 C CA . ASP A 1 90 ? 4.213 13.117 -6.857 1.00 91.12 90 ASP A CA 1
ATOM 679 C C . ASP A 1 90 ? 5.176 13.758 -5.829 1.00 91.12 90 ASP A C 1
ATOM 681 O O . ASP A 1 90 ? 6.203 13.170 -5.484 1.00 91.12 90 ASP A O 1
ATOM 685 N N . ARG A 1 91 ? 4.895 14.979 -5.346 1.00 90.75 91 ARG A N 1
ATOM 686 C CA . ARG A 1 91 ? 5.691 15.645 -4.297 1.00 90.75 91 ARG A CA 1
ATOM 687 C C . ARG A 1 91 ? 5.093 15.332 -2.928 1.00 90.75 91 ARG A C 1
ATOM 689 O O . ARG A 1 91 ? 4.543 14.263 -2.731 1.00 90.75 91 ARG A O 1
ATOM 696 N N . THR A 1 92 ? 5.221 16.225 -1.948 1.00 87.12 92 THR A N 1
ATOM 697 C CA . THR A 1 92 ? 4.777 15.968 -0.569 1.00 87.12 92 THR A CA 1
ATOM 698 C C . THR A 1 92 ? 3.260 15.824 -0.433 1.00 87.12 92 THR A C 1
ATOM 700 O O . THR A 1 92 ? 2.811 14.985 0.343 1.00 87.12 92 THR A O 1
ATOM 703 N N . ASP A 1 93 ? 2.492 16.664 -1.140 1.00 93.81 93 ASP A N 1
ATOM 704 C CA . ASP A 1 93 ? 1.021 16.753 -1.101 1.00 93.81 93 ASP A CA 1
ATOM 705 C C . ASP A 1 93 ? 0.394 16.365 0.256 1.00 93.81 93 ASP A C 1
ATOM 707 O O . ASP A 1 93 ? -0.331 15.382 0.347 1.00 93.81 93 ASP A O 1
ATOM 711 N N . PRO A 1 94 ? 0.657 17.088 1.356 1.00 91.38 94 PRO A N 1
ATOM 712 C CA . PRO A 1 94 ? 0.355 16.607 2.711 1.00 91.38 94 PRO A CA 1
ATOM 713 C C . PRO A 1 94 ? -1.132 16.303 2.974 1.00 91.38 94 PRO A C 1
ATOM 715 O O . PRO A 1 94 ? -1.447 15.580 3.917 1.00 91.38 94 PRO A O 1
ATOM 718 N N . GLY A 1 95 ? -2.044 16.831 2.151 1.00 95.31 95 GLY A N 1
ATOM 719 C CA . GLY A 1 95 ? -3.486 16.619 2.275 1.00 95.31 95 GLY A CA 1
ATOM 720 C C . GLY A 1 95 ? -4.041 15.390 1.545 1.00 95.31 95 GLY A C 1
ATOM 721 O O . GLY A 1 95 ? -5.248 15.161 1.638 1.00 95.31 95 GLY A O 1
ATOM 722 N N . HIS A 1 96 ? -3.229 14.621 0.805 1.00 97.88 96 HIS A N 1
ATOM 723 C CA . HIS A 1 96 ? -3.733 13.494 0.005 1.00 97.88 96 HIS A CA 1
ATOM 724 C C . HIS A 1 96 ? -4.409 12.416 0.857 1.00 97.88 96 HIS A C 1
ATOM 726 O O . HIS A 1 96 ? -5.465 11.940 0.454 1.00 97.88 96 HIS A O 1
ATOM 732 N N . GLY A 1 97 ? -3.885 12.109 2.051 1.00 98.06 97 GLY A N 1
ATOM 733 C CA . GLY A 1 97 ? -4.489 11.132 2.959 1.00 98.06 97 GLY A CA 1
ATOM 734 C C . GLY A 1 97 ? -5.942 11.479 3.296 1.00 98.06 97 GLY A C 1
ATOM 735 O O . GLY A 1 97 ? -6.846 10.677 3.072 1.00 98.06 97 GLY A O 1
ATOM 736 N N . CYS A 1 98 ? -6.212 12.707 3.756 1.00 98.06 98 CYS A N 1
ATOM 737 C CA . CYS A 1 98 ? -7.578 13.144 4.071 1.00 98.06 98 CYS A CA 1
ATOM 738 C C . CYS A 1 98 ? -8.508 13.109 2.848 1.00 98.06 98 CYS A C 1
ATOM 740 O O . CYS A 1 98 ? -9.665 12.709 2.967 1.00 98.06 98 CYS A O 1
ATOM 742 N N . ARG A 1 99 ? -8.013 13.496 1.662 1.00 98.38 99 ARG A N 1
ATOM 743 C CA . ARG A 1 99 ? -8.806 13.414 0.423 1.00 98.38 99 ARG A CA 1
ATOM 744 C C . ARG A 1 99 ? -9.083 11.966 0.020 1.00 98.38 99 ARG A C 1
ATOM 746 O O . ARG A 1 99 ? -10.193 11.673 -0.412 1.00 98.38 99 ARG A O 1
ATOM 753 N N . GLY A 1 100 ? -8.104 11.077 0.178 1.00 98.44 100 GLY A N 1
ATOM 754 C CA . GLY A 1 100 ? -8.229 9.638 -0.058 1.00 98.44 100 GLY A CA 1
ATOM 755 C C . GLY A 1 100 ? -9.284 9.004 0.837 1.00 98.44 100 GLY A C 1
ATOM 756 O O . GLY A 1 100 ? -10.155 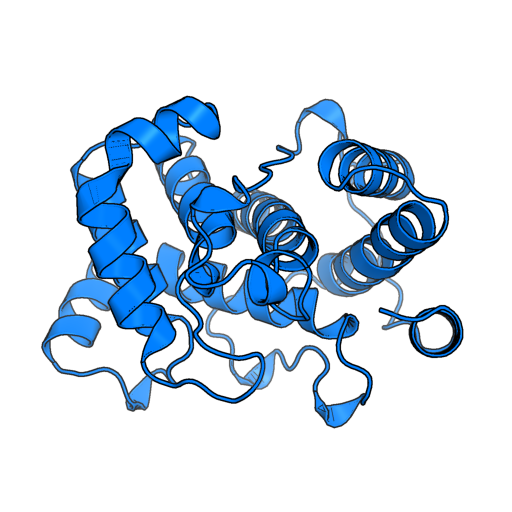8.291 0.351 1.00 98.44 100 GLY A O 1
ATOM 757 N N . ALA A 1 101 ? -9.265 9.343 2.123 1.00 98.69 101 ALA A N 1
ATOM 758 C CA . ALA A 1 101 ? -10.238 8.868 3.098 1.00 98.69 101 ALA A CA 1
ATOM 759 C C . ALA A 1 101 ? -11.670 9.341 2.799 1.00 98.69 101 ALA A C 1
ATOM 761 O O . ALA A 1 101 ? -12.605 8.538 2.834 1.00 98.69 101 ALA A O 1
ATOM 762 N N . GLY A 1 102 ? -11.840 10.629 2.471 1.00 98.62 102 GLY A N 1
ATOM 763 C CA . GLY A 1 102 ? -13.139 11.183 2.079 1.00 98.62 102 GLY A CA 1
ATOM 764 C C . GLY A 1 102 ? -13.682 10.505 0.822 1.00 98.62 102 GLY A C 1
ATOM 765 O O . GLY A 1 102 ? -14.798 9.995 0.821 1.00 98.62 102 GLY A O 1
ATOM 766 N N . TRP A 1 103 ? -12.841 10.389 -0.210 1.00 98.69 103 TRP A N 1
ATOM 767 C CA . TRP A 1 103 ? -13.207 9.712 -1.450 1.00 98.69 103 TRP A CA 1
ATOM 768 C C . TRP A 1 103 ? -13.565 8.236 -1.229 1.00 98.69 103 TRP A C 1
ATOM 770 O O . TRP A 1 103 ? -14.565 7.771 -1.772 1.00 98.69 103 TRP A O 1
ATOM 780 N N . PHE A 1 104 ? -12.805 7.501 -0.410 1.00 98.69 104 PHE A N 1
ATOM 781 C CA . PHE A 1 104 ? -13.123 6.104 -0.107 1.00 98.69 104 PHE A CA 1
ATOM 782 C C . PHE A 1 104 ? -14.470 5.974 0.603 1.00 98.69 104 PHE A C 1
ATOM 784 O O . PHE A 1 104 ? -15.274 5.135 0.215 1.00 98.69 104 PHE A O 1
ATOM 791 N N . THR A 1 105 ? -14.751 6.836 1.583 1.00 98.38 105 THR A N 1
ATOM 792 C CA . THR A 1 105 ? -16.039 6.849 2.296 1.00 98.38 105 THR A CA 1
ATOM 793 C C . THR A 1 105 ? -17.220 6.995 1.332 1.00 98.38 105 THR A C 1
ATOM 795 O O . THR A 1 105 ? -18.211 6.281 1.455 1.00 98.38 105 THR A O 1
ATOM 798 N N . GLU A 1 106 ? -17.097 7.873 0.336 1.00 98.44 106 GLU A N 1
ATOM 799 C CA . GLU A 1 106 ? -18.141 8.125 -0.666 1.00 98.44 106 GLU A CA 1
ATOM 800 C C . GLU A 1 106 ? -18.281 7.001 -1.707 1.00 98.44 106 GLU A C 1
ATOM 802 O O . GLU A 1 106 ? -19.347 6.838 -2.297 1.00 98.44 106 GLU A O 1
ATOM 807 N N . ASN A 1 107 ? -17.219 6.224 -1.945 1.00 98.62 107 ASN A N 1
ATOM 808 C CA . ASN A 1 107 ? -17.135 5.260 -3.049 1.00 98.62 107 ASN A CA 1
ATOM 809 C C . ASN A 1 107 ? -16.940 3.808 -2.579 1.00 98.62 107 ASN A C 1
ATOM 811 O O . ASN A 1 107 ? -16.648 2.934 -3.399 1.00 98.62 107 ASN A O 1
ATOM 815 N N . ALA A 1 108 ? -17.094 3.538 -1.278 1.00 98.25 108 ALA A N 1
ATOM 816 C CA . ALA A 1 108 ? -16.662 2.290 -0.652 1.00 98.25 108 ALA A CA 1
ATOM 817 C C . ALA A 1 108 ? -17.253 1.046 -1.326 1.00 98.25 108 ALA A C 1
ATOM 819 O O . ALA A 1 108 ? -16.509 0.126 -1.643 1.00 98.25 108 ALA A O 1
ATOM 820 N N . GLU A 1 109 ? -18.559 1.031 -1.610 1.00 97.94 109 GLU A N 1
ATOM 821 C CA . GLU A 1 109 ? -19.207 -0.126 -2.247 1.00 97.94 109 GLU A CA 1
ATOM 822 C C . GLU A 1 109 ? -18.608 -0.439 -3.622 1.00 97.94 109 GLU A C 1
ATOM 824 O O . GLU A 1 109 ? -18.291 -1.589 -3.921 1.00 97.94 109 GLU A O 1
ATOM 829 N N . ASN A 1 110 ? -18.388 0.588 -4.448 1.00 98.25 110 ASN A N 1
ATOM 830 C CA . ASN A 1 110 ? -17.803 0.411 -5.773 1.00 98.25 110 ASN A CA 1
ATOM 831 C C . ASN A 1 110 ? -16.344 -0.057 -5.689 1.00 98.25 110 ASN A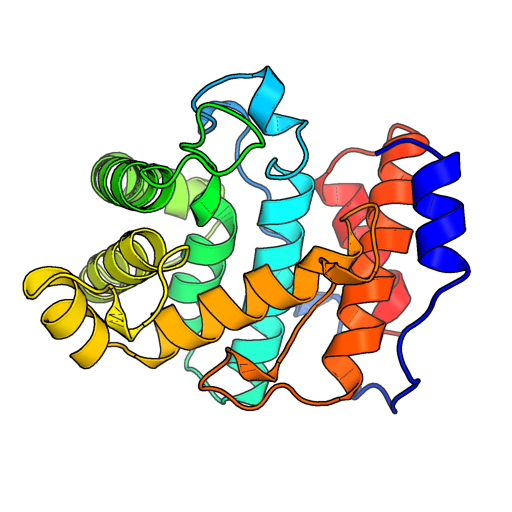 C 1
ATOM 833 O O . ASN A 1 110 ? -15.944 -0.968 -6.410 1.00 98.25 110 ASN A O 1
ATOM 837 N N . VAL A 1 111 ? -15.553 0.540 -4.792 1.00 98.56 111 VAL A N 1
ATOM 838 C CA . VAL A 1 111 ? -14.152 0.148 -4.575 1.00 98.56 111 VAL A CA 1
ATOM 839 C C . VAL A 1 111 ? -14.059 -1.312 -4.145 1.00 98.56 111 VAL A C 1
ATOM 841 O O . VAL A 1 111 ? -13.301 -2.080 -4.735 1.00 98.56 111 VAL A O 1
ATOM 844 N N . LEU A 1 112 ? -14.847 -1.708 -3.145 1.00 98.56 112 LEU A N 1
ATOM 845 C CA . LEU A 1 112 ? -14.852 -3.069 -2.617 1.00 98.56 112 LEU A CA 1
ATOM 846 C C . LEU A 1 112 ? -15.286 -4.080 -3.682 1.00 98.56 112 LEU A C 1
ATOM 848 O O . LEU A 1 112 ? -14.627 -5.105 -3.842 1.00 98.56 112 LEU A O 1
ATOM 852 N N . ALA A 1 113 ? -16.315 -3.762 -4.473 1.00 98.31 113 ALA A N 1
ATOM 853 C CA . ALA A 1 113 ? -16.755 -4.610 -5.576 1.00 98.31 113 ALA A CA 1
ATOM 854 C C . ALA A 1 113 ? -15.659 -4.803 -6.642 1.00 98.31 113 ALA A C 1
ATOM 856 O O . ALA A 1 113 ? -15.375 -5.936 -7.028 1.00 98.31 113 ALA A O 1
ATOM 857 N N . VAL A 1 114 ? -15.000 -3.724 -7.083 1.00 98.31 114 VAL A N 1
ATOM 858 C CA . VAL A 1 114 ? -13.928 -3.788 -8.096 1.00 98.31 114 VAL A CA 1
ATOM 859 C C . VAL A 1 114 ? -12.698 -4.543 -7.581 1.00 98.31 114 VAL A C 1
ATOM 861 O O . VAL A 1 114 ? -12.082 -5.302 -8.330 1.00 98.31 114 VAL A O 1
ATOM 864 N N . LEU A 1 115 ? -12.340 -4.374 -6.304 1.00 98.12 115 LEU A N 1
ATOM 865 C CA . LEU A 1 115 ? -11.221 -5.094 -5.686 1.00 98.12 115 LEU A CA 1
ATOM 866 C C . LEU A 1 115 ? -11.585 -6.520 -5.236 1.00 98.12 115 LEU A C 1
ATOM 868 O O . LEU A 1 115 ? -10.705 -7.250 -4.773 1.00 98.12 115 LEU A O 1
ATOM 872 N N . GLY A 1 116 ? -12.854 -6.926 -5.346 1.00 97.75 116 GLY A N 1
ATOM 873 C CA . GLY A 1 116 ? -13.337 -8.218 -4.855 1.00 97.75 116 GLY A CA 1
ATOM 874 C C . GLY A 1 116 ? -13.140 -8.391 -3.346 1.00 97.75 116 GLY A C 1
ATOM 875 O O . GLY A 1 116 ? -12.779 -9.476 -2.892 1.00 97.75 116 GLY A O 1
ATOM 876 N N . GLN A 1 117 ? -13.299 -7.311 -2.579 1.00 97.75 117 GLN A N 1
ATOM 877 C CA . GLN A 1 117 ? -13.125 -7.286 -1.129 1.00 97.75 117 GLN A CA 1
ATOM 878 C C . GLN A 1 117 ? -14.477 -7.253 -0.419 1.00 97.75 117 GLN A C 1
ATOM 880 O O . GLN A 1 117 ? -15.414 -6.602 -0.871 1.00 97.75 117 GLN A O 1
ATOM 885 N N . ASP A 1 118 ? -14.551 -7.925 0.726 1.00 96.19 118 ASP A N 1
ATOM 886 C CA . ASP A 1 118 ? -15.696 -7.873 1.631 1.00 96.19 118 ASP A CA 1
ATOM 887 C C . ASP A 1 118 ? -15.230 -7.290 2.966 1.00 96.19 118 ASP A C 1
ATOM 889 O O . ASP A 1 118 ? -14.479 -7.923 3.713 1.00 96.19 118 ASP A O 1
ATOM 893 N N . VAL A 1 119 ? -15.607 -6.036 3.215 1.00 98.25 119 VAL A N 1
ATOM 894 C CA . VAL A 1 119 ? -15.193 -5.272 4.394 1.00 98.25 119 VAL A CA 1
ATOM 895 C C . VAL A 1 119 ? -16.448 -4.764 5.107 1.00 98.25 119 VAL A C 1
ATOM 897 O O . VAL A 1 119 ? -17.204 -3.991 4.508 1.00 98.25 119 VAL A O 1
ATOM 900 N N . PRO A 1 120 ? -16.683 -5.142 6.378 1.00 97.62 120 PRO A N 1
ATOM 901 C CA . PRO A 1 120 ? -17.792 -4.630 7.181 1.00 97.62 120 PRO A CA 1
ATOM 902 C C . PRO A 1 120 ? -17.747 -3.110 7.346 1.00 97.62 120 PRO A C 1
ATOM 904 O O . PRO A 1 120 ? -16.668 -2.534 7.460 1.00 97.62 120 PRO A O 1
ATOM 907 N N . ALA A 1 121 ? -18.913 -2.463 7.447 1.00 96.62 121 ALA A N 1
ATOM 908 C CA . ALA A 1 121 ? -19.027 -1.002 7.526 1.00 96.62 121 ALA A CA 1
ATOM 909 C C . ALA A 1 121 ? -18.122 -0.358 8.595 1.00 96.62 121 ALA A C 1
ATOM 911 O O . ALA A 1 121 ? -17.419 0.601 8.290 1.00 96.62 121 ALA A O 1
ATOM 912 N N . ALA A 1 122 ? -18.056 -0.935 9.801 1.00 95.50 122 ALA A N 1
ATOM 913 C CA . ALA A 1 122 ? -17.184 -0.443 10.871 1.00 95.50 122 ALA A CA 1
ATOM 914 C C . ALA A 1 122 ? -15.696 -0.425 10.464 1.00 95.50 122 ALA A C 1
ATOM 916 O O . ALA A 1 122 ? -15.003 0.564 10.684 1.00 95.50 122 ALA A O 1
ATOM 917 N N . LEU A 1 123 ? -15.219 -1.473 9.782 1.00 98.25 123 LEU A N 1
ATOM 918 C CA . LEU A 1 123 ? -13.832 -1.545 9.313 1.00 98.25 123 LEU A CA 1
ATOM 919 C C . LEU A 1 123 ? -13.563 -0.629 8.113 1.00 98.25 123 LEU A C 1
ATOM 921 O O . LEU A 1 123 ? -12.417 -0.247 7.885 1.00 98.25 123 LEU A O 1
ATOM 925 N N . ARG A 1 124 ? -14.593 -0.232 7.353 1.00 98.31 124 ARG A N 1
ATOM 926 C CA . ARG A 1 124 ? -14.444 0.778 6.291 1.00 98.31 124 ARG A CA 1
ATOM 927 C C . ARG A 1 124 ? -14.111 2.143 6.886 1.00 98.31 124 ARG A C 1
ATOM 929 O O . ARG A 1 124 ? -13.237 2.828 6.363 1.00 98.31 124 ARG A O 1
ATOM 936 N N . GLU A 1 125 ? -14.758 2.519 7.990 1.00 98.06 125 GLU A N 1
ATOM 937 C CA . GLU A 1 125 ? -14.456 3.767 8.705 1.00 98.06 125 GLU A CA 1
ATOM 938 C C . GLU A 1 125 ? -13.034 3.759 9.282 1.00 98.06 125 GLU A C 1
ATOM 940 O O . GLU A 1 125 ? -12.314 4.756 9.201 1.00 98.06 125 GLU A O 1
ATOM 945 N N . GLU A 1 126 ? -12.596 2.626 9.827 1.00 98.44 126 GLU A N 1
ATOM 946 C CA . GLU A 1 126 ? -11.243 2.471 10.367 1.00 98.44 126 GLU A CA 1
ATOM 947 C C . GLU A 1 126 ? -10.172 2.460 9.265 1.00 98.44 126 GLU A C 1
ATOM 949 O O . GLU A 1 126 ? -9.133 3.108 9.407 1.00 98.44 126 GLU A O 1
ATOM 954 N N . ALA A 1 127 ? -10.445 1.817 8.126 1.00 98.81 127 ALA A N 1
ATOM 955 C CA . ALA A 1 127 ? -9.601 1.888 6.936 1.00 98.81 127 ALA A CA 1
ATOM 956 C C . ALA A 1 127 ? -9.507 3.323 6.392 1.00 98.81 127 ALA A C 1
ATOM 958 O O . ALA A 1 127 ? -8.411 3.793 6.086 1.00 98.81 127 ALA A O 1
ATOM 959 N N . ALA A 1 128 ? -10.624 4.057 6.333 1.00 98.81 128 ALA A N 1
ATOM 960 C CA . ALA A 1 128 ? -10.628 5.469 5.957 1.00 98.81 128 ALA A CA 1
ATOM 961 C C . ALA A 1 128 ? -9.779 6.310 6.925 1.00 98.81 128 ALA A C 1
ATOM 963 O O . ALA A 1 128 ? -8.987 7.146 6.488 1.00 98.81 128 ALA A O 1
ATOM 964 N N . ALA A 1 129 ? -9.874 6.062 8.233 1.00 98.62 129 ALA A N 1
ATOM 965 C CA . ALA A 1 129 ? -9.042 6.737 9.225 1.00 98.62 129 ALA A CA 1
ATOM 966 C C . ALA A 1 129 ? -7.544 6.429 9.051 1.00 98.62 129 ALA A C 1
ATOM 968 O O . ALA A 1 129 ? -6.720 7.343 9.143 1.00 98.62 129 ALA A O 1
ATOM 969 N N . ALA A 1 130 ? -7.193 5.176 8.745 1.00 98.81 130 ALA A N 1
ATOM 970 C CA . ALA A 1 130 ? -5.820 4.788 8.437 1.00 98.81 130 ALA A CA 1
ATOM 971 C C . ALA A 1 130 ? -5.297 5.529 7.195 1.00 98.81 130 ALA A C 1
ATOM 973 O O . ALA A 1 130 ? -4.226 6.133 7.259 1.00 98.81 130 ALA A O 1
ATOM 974 N N . ILE A 1 131 ? -6.079 5.583 6.106 1.00 98.88 131 ILE A N 1
ATOM 975 C CA . ILE A 1 131 ? -5.745 6.363 4.901 1.00 98.88 131 ILE A CA 1
ATOM 976 C C . ILE A 1 131 ? -5.546 7.844 5.252 1.00 98.88 131 ILE A C 1
ATOM 978 O O . ILE A 1 131 ? -4.562 8.448 4.829 1.00 98.88 131 ILE A O 1
ATOM 982 N N . ALA A 1 132 ? -6.427 8.433 6.065 1.00 98.62 132 ALA A N 1
ATOM 983 C CA . ALA A 1 132 ? -6.354 9.848 6.432 1.00 98.62 132 ALA A CA 1
ATOM 984 C C . ALA A 1 132 ? -5.059 10.228 7.165 1.00 98.62 132 ALA A C 1
ATOM 986 O O . ALA A 1 132 ? -4.643 11.386 7.115 1.00 98.62 132 ALA A O 1
ATOM 987 N N . ALA A 1 133 ? -4.454 9.279 7.879 1.00 98.06 133 ALA A N 1
ATOM 988 C CA . ALA A 1 133 ? -3.307 9.516 8.745 1.00 98.06 133 ALA A CA 1
ATOM 989 C C . ALA A 1 133 ? -1.996 8.909 8.222 1.00 98.06 133 ALA A C 1
ATOM 991 O O . ALA A 1 133 ? -0.942 9.182 8.804 1.00 98.06 133 ALA A O 1
ATOM 992 N N . HIS A 1 134 ? -2.019 8.079 7.171 1.00 97.75 134 HIS A N 1
ATOM 993 C CA . HIS A 1 134 ? -0.874 7.241 6.794 1.00 97.75 134 HIS A CA 1
ATOM 994 C C . HIS A 1 134 ? 0.393 8.054 6.477 1.00 97.75 134 HIS A C 1
ATOM 996 O O . HIS A 1 134 ? 1.473 7.666 6.911 1.00 97.75 134 HIS A O 1
ATOM 1002 N N . ASN A 1 135 ? 0.275 9.229 5.859 1.00 95.50 135 ASN A N 1
ATOM 1003 C CA . ASN A 1 135 ? 1.416 10.070 5.491 1.00 95.50 135 ASN A CA 1
ATOM 1004 C C . ASN A 1 135 ? 1.912 11.001 6.611 1.00 95.50 135 ASN A C 1
ATOM 1006 O O . ASN A 1 135 ? 2.932 11.671 6.449 1.00 95.50 135 ASN A O 1
ATOM 1010 N N . LEU A 1 136 ? 1.191 11.084 7.732 1.00 96.38 136 LEU A N 1
ATOM 1011 C CA . LEU A 1 136 ? 1.522 11.987 8.832 1.00 96.38 136 LEU A CA 1
ATOM 1012 C C . LEU A 1 136 ? 2.451 11.316 9.852 1.00 96.38 136 LEU A C 1
ATOM 1014 O O . LEU A 1 136 ? 2.236 10.149 10.190 1.00 96.38 136 LEU A O 1
ATOM 1018 N N . PRO A 1 137 ? 3.424 12.036 10.430 1.00 96.00 137 PRO A N 1
ATOM 1019 C CA . PRO A 1 137 ? 4.072 11.612 11.667 1.00 96.00 137 PRO A CA 1
ATOM 1020 C C . PRO A 1 137 ? 3.041 11.342 12.778 1.00 96.00 137 PRO A C 1
ATOM 1022 O O . PRO A 1 137 ? 2.012 12.013 12.856 1.00 96.00 137 PRO A O 1
ATOM 1025 N N . TYR A 1 138 ? 3.298 10.359 13.647 1.00 97.19 138 TYR A N 1
ATOM 1026 C CA . TYR A 1 138 ? 2.340 9.957 14.692 1.00 97.19 138 TYR A CA 1
ATOM 1027 C C . TYR A 1 138 ? 2.029 11.064 15.710 1.00 97.19 138 TYR A C 1
ATOM 1029 O O . TYR A 1 138 ? 0.928 11.135 16.256 1.00 97.19 138 TYR A O 1
ATOM 1037 N N . ASP A 1 139 ? 3.006 11.914 16.010 1.00 96.81 139 ASP A N 1
ATOM 1038 C CA . ASP A 1 139 ? 2.861 13.067 16.898 1.00 96.81 139 ASP A CA 1
ATOM 1039 C C . ASP A 1 139 ? 2.039 14.197 16.258 1.00 96.81 139 ASP A C 1
ATOM 1041 O O . ASP A 1 139 ? 1.341 14.918 16.975 1.00 96.81 139 ASP A O 1
ATOM 1045 N N . ALA A 1 140 ? 2.019 14.268 14.925 1.00 96.94 140 ALA A N 1
ATOM 1046 C CA . ALA A 1 140 ? 1.257 15.234 14.140 1.00 96.94 140 ALA A CA 1
ATOM 1047 C C . ALA A 1 140 ? -0.236 14.886 13.969 1.00 96.94 140 ALA A C 1
ATOM 1049 O O . ALA A 1 140 ? -0.966 15.631 13.314 1.00 96.94 140 ALA A O 1
ATOM 1050 N N . PHE A 1 141 ? -0.726 13.781 14.544 1.00 97.62 141 PHE A N 1
ATOM 1051 C CA . PHE A 1 141 ? -2.151 13.447 14.485 1.00 97.62 141 PHE A CA 1
ATOM 1052 C C . PHE A 1 141 ? -2.998 14.512 15.194 1.00 97.62 141 PHE A C 1
ATOM 1054 O O . PHE A 1 141 ? -2.811 14.797 16.386 1.00 97.62 141 PHE A O 1
ATOM 1061 N N . SER A 1 142 ? -3.995 15.041 14.481 1.00 96.75 142 SER A N 1
ATOM 1062 C CA . SER A 1 142 ? -5.055 15.858 15.081 1.00 96.75 142 SER A CA 1
ATOM 1063 C C . SER A 1 142 ? -5.800 15.082 16.182 1.00 96.75 142 SER A C 1
ATOM 1065 O O . SER A 1 142 ? -5.758 13.847 16.199 1.00 96.75 142 SER A O 1
ATOM 1067 N N . PRO A 1 143 ? -6.526 15.755 17.096 1.00 97.56 143 PRO A N 1
ATOM 1068 C CA . PRO A 1 143 ? -7.296 15.069 18.135 1.00 97.56 143 PRO A CA 1
ATOM 1069 C C . PRO A 1 143 ? -8.249 14.000 17.578 1.00 97.56 143 PRO A C 1
ATOM 1071 O O . PRO A 1 143 ? -8.260 12.876 18.072 1.00 97.56 143 PRO A O 1
ATOM 1074 N N . ALA A 1 144 ? -8.969 14.310 16.494 1.00 95.44 144 ALA A N 1
ATOM 1075 C CA . ALA A 1 144 ? -9.881 13.368 15.847 1.00 95.44 144 ALA A CA 1
ATOM 1076 C C . ALA A 1 144 ? -9.147 12.154 15.248 1.00 95.44 144 ALA A C 1
ATOM 1078 O O . ALA A 1 144 ? -9.564 11.016 15.464 1.00 95.44 144 ALA A O 1
ATOM 1079 N N . GLN A 1 145 ? -8.023 12.376 14.554 1.00 97.25 145 GLN A N 1
ATOM 1080 C CA . GLN A 1 145 ? -7.195 11.287 14.018 1.00 97.25 145 GLN A CA 1
ATOM 1081 C C . GLN A 1 145 ? -6.604 10.424 15.133 1.00 97.25 145 GLN A C 1
ATOM 1083 O O . GLN A 1 145 ? -6.539 9.211 14.988 1.00 97.25 145 GLN A O 1
ATOM 1088 N N . ARG A 1 146 ? -6.216 11.021 16.264 1.00 98.00 146 ARG A N 1
ATOM 1089 C CA . ARG A 1 146 ? -5.688 10.289 17.421 1.00 98.00 146 ARG A CA 1
ATOM 1090 C C . ARG A 1 146 ? -6.746 9.376 18.037 1.00 98.00 146 ARG A C 1
ATOM 1092 O O . ARG A 1 146 ? -6.446 8.222 18.319 1.00 98.00 146 ARG A O 1
ATOM 1099 N N . THR A 1 147 ? -7.977 9.863 18.192 1.00 97.38 147 THR A N 1
ATOM 1100 C CA . THR A 1 147 ? -9.106 9.042 18.654 1.00 97.38 147 THR A CA 1
ATOM 1101 C C . THR A 1 147 ? -9.425 7.916 17.673 1.00 97.38 147 THR A C 1
ATOM 1103 O O . THR A 1 147 ? -9.637 6.786 18.099 1.00 97.38 147 THR A O 1
ATOM 1106 N N . ALA A 1 148 ? -9.431 8.190 16.365 1.00 96.25 148 ALA A N 1
ATOM 1107 C CA . ALA A 1 148 ? -9.671 7.157 15.359 1.00 96.25 148 ALA A CA 1
ATOM 1108 C C . ALA A 1 148 ? -8.548 6.104 15.332 1.00 96.25 148 ALA A C 1
ATOM 1110 O O . ALA A 1 148 ? -8.828 4.909 15.345 1.00 96.25 148 ALA A O 1
ATOM 1111 N N . TYR A 1 149 ? -7.289 6.545 15.402 1.00 97.88 149 TYR A N 1
ATOM 1112 C CA . TYR A 1 149 ? -6.113 5.683 15.513 1.00 97.88 149 TYR A CA 1
ATOM 1113 C C . TYR A 1 149 ? -6.193 4.751 16.726 1.00 97.88 149 TYR A C 1
ATOM 1115 O O . TYR A 1 149 ? -5.891 3.572 16.608 1.00 97.88 149 TYR A O 1
ATOM 1123 N N . GLN A 1 150 ? -6.642 5.245 17.883 1.00 97.62 150 GLN A N 1
ATOM 1124 C CA . GLN A 1 150 ? -6.767 4.434 19.099 1.00 97.62 150 GLN A CA 1
ATOM 1125 C C . GLN A 1 150 ? -7.784 3.289 18.980 1.00 97.62 150 GLN A C 1
ATOM 1127 O O . GLN A 1 150 ? -7.662 2.318 19.723 1.00 97.62 150 GLN A O 1
ATOM 1132 N N . ARG A 1 151 ? -8.764 3.376 18.068 1.00 96.38 151 ARG A N 1
ATOM 1133 C CA . ARG A 1 151 ? -9.732 2.291 17.832 1.00 96.38 151 ARG A CA 1
ATOM 1134 C C . ARG A 1 151 ? -9.119 1.130 17.051 1.00 96.38 151 ARG A C 1
ATOM 1136 O O . ARG A 1 151 ? -9.339 -0.019 17.411 1.00 96.38 151 ARG A O 1
ATOM 1143 N N . ALA A 1 152 ? -8.312 1.440 16.038 1.00 96.56 152 ALA A N 1
ATOM 1144 C CA . ALA A 1 152 ? -7.696 0.451 15.155 1.00 96.56 152 ALA A CA 1
ATOM 1145 C C . ALA A 1 152 ? -6.232 0.808 14.831 1.00 96.56 152 ALA A C 1
ATOM 1147 O O . ALA A 1 152 ? -5.900 1.116 13.680 1.00 96.56 152 ALA A O 1
ATOM 1148 N N . PRO A 1 153 ? -5.324 0.771 15.827 1.00 98.00 153 PRO A N 1
ATOM 1149 C CA . PRO A 1 153 ? -3.938 1.199 15.628 1.00 98.00 153 PRO A CA 1
ATOM 1150 C C . PRO A 1 153 ? -3.224 0.327 14.594 1.00 98.00 153 PRO A C 1
ATOM 1152 O O . PRO A 1 153 ? -2.496 0.839 13.746 1.00 98.00 153 PRO A O 1
ATOM 1155 N N . HIS A 1 154 ? -3.530 -0.974 14.591 1.00 98.31 154 HIS A N 1
ATOM 1156 C CA . HIS A 1 154 ? -2.955 -1.953 13.677 1.00 98.31 154 HIS A CA 1
ATOM 1157 C C . HIS A 1 154 ? -3.198 -1.603 12.199 1.00 98.31 154 HIS A C 1
ATOM 1159 O O . HIS A 1 154 ? -2.279 -1.751 11.402 1.00 98.31 154 HIS A O 1
ATOM 1165 N N . LEU A 1 155 ? -4.367 -1.071 11.811 1.00 98.62 155 LEU A N 1
ATOM 1166 C CA . LEU A 1 155 ? -4.602 -0.678 10.414 1.00 98.62 155 LEU A CA 1
ATOM 1167 C C . LEU A 1 155 ? -3.695 0.481 9.991 1.00 98.62 155 LEU A C 1
ATOM 1169 O O . LEU A 1 155 ? -3.133 0.461 8.900 1.00 98.62 155 LEU A O 1
ATOM 1173 N N . THR A 1 156 ? -3.518 1.480 10.858 1.00 98.75 156 THR A N 1
ATOM 1174 C CA . THR A 1 156 ? -2.655 2.631 10.552 1.00 98.75 156 THR A CA 1
ATOM 1175 C C . THR A 1 156 ? -1.180 2.240 10.561 1.00 98.75 156 THR A C 1
ATOM 1177 O O . THR A 1 156 ? -0.443 2.610 9.646 1.00 98.75 156 THR A O 1
ATOM 1180 N N . ASP A 1 157 ? -0.748 1.491 11.577 1.00 98.81 157 ASP A N 1
ATOM 1181 C CA . ASP A 1 157 ? 0.654 1.112 11.745 1.00 98.81 157 ASP A CA 1
ATOM 1182 C C . ASP A 1 157 ? 1.110 0.167 10.621 1.00 98.81 157 ASP A C 1
ATOM 1184 O O . ASP A 1 157 ? 2.188 0.356 10.051 1.00 98.81 157 ASP A O 1
ATOM 1188 N N . LEU A 1 158 ? 0.275 -0.811 10.248 1.00 98.94 158 LEU A N 1
ATOM 1189 C CA . LEU A 1 158 ? 0.578 -1.742 9.161 1.00 98.94 158 LEU A CA 1
ATOM 1190 C C . LEU A 1 158 ? 0.483 -1.083 7.780 1.00 98.94 158 LEU A C 1
ATOM 1192 O O . LEU A 1 158 ? 1.302 -1.398 6.920 1.00 98.94 158 LEU A O 1
ATOM 1196 N N . LEU A 1 159 ? -0.446 -0.143 7.560 1.00 98.94 159 LEU A N 1
ATOM 1197 C CA . LEU A 1 159 ? -0.511 0.615 6.304 1.00 98.94 159 LEU A CA 1
ATOM 1198 C C . LEU A 1 159 ? 0.755 1.457 6.112 1.00 98.94 159 LEU A C 1
ATOM 1200 O O . LEU A 1 159 ? 1.365 1.423 5.046 1.00 98.94 159 LEU A O 1
ATOM 1204 N N . LYS A 1 160 ? 1.191 2.158 7.166 1.00 98.81 160 LYS A N 1
ATOM 1205 C CA . LYS A 1 160 ? 2.464 2.889 7.174 1.00 98.81 160 LYS A CA 1
ATOM 1206 C C . LYS A 1 160 ? 3.656 1.979 6.894 1.00 98.81 160 LYS A C 1
ATOM 1208 O O . LYS A 1 160 ? 4.552 2.368 6.151 1.00 98.81 160 LYS A O 1
ATOM 1213 N N . ALA A 1 161 ? 3.685 0.789 7.491 1.00 98.88 161 ALA A N 1
ATOM 1214 C CA . ALA A 1 161 ? 4.757 -0.173 7.260 1.00 98.88 161 ALA A CA 1
ATOM 1215 C C . ALA A 1 161 ? 4.767 -0.681 5.810 1.00 98.88 161 ALA A C 1
ATOM 1217 O O . ALA A 1 161 ? 5.830 -0.728 5.196 1.00 98.88 161 ALA A O 1
ATOM 1218 N N . ALA A 1 162 ? 3.600 -0.995 5.242 1.00 98.88 162 ALA A N 1
ATOM 1219 C CA . ALA A 1 162 ? 3.472 -1.424 3.853 1.00 98.88 162 ALA A CA 1
ATOM 1220 C C . ALA A 1 162 ? 3.925 -0.335 2.864 1.00 98.88 162 ALA A C 1
ATOM 1222 O O . ALA A 1 162 ? 4.708 -0.630 1.962 1.00 98.88 162 ALA A O 1
ATOM 1223 N N . ASP A 1 163 ? 3.490 0.918 3.050 1.00 98.75 163 ASP A N 1
ATOM 1224 C CA . ASP A 1 163 ? 3.931 2.046 2.210 1.00 98.75 163 ASP A CA 1
ATOM 1225 C C . ASP A 1 163 ? 5.444 2.286 2.353 1.00 98.75 163 ASP A C 1
ATOM 1227 O O . ASP A 1 163 ? 6.162 2.442 1.362 1.00 98.75 163 ASP A O 1
ATOM 1231 N N . CYS A 1 164 ? 5.958 2.228 3.589 1.00 98.56 164 CYS A N 1
ATOM 1232 C CA . CYS A 1 164 ? 7.388 2.343 3.864 1.00 98.56 164 CYS A CA 1
ATOM 1233 C C . CYS A 1 164 ? 8.199 1.284 3.108 1.00 98.56 164 CYS A C 1
ATOM 1235 O O . CYS A 1 164 ? 9.197 1.631 2.483 1.00 98.56 164 CYS A O 1
ATOM 1237 N N . LEU A 1 165 ? 7.758 0.023 3.107 1.00 98.69 165 LEU A N 1
ATOM 1238 C CA . LEU A 1 165 ? 8.436 -1.085 2.428 1.00 98.69 165 LEU A CA 1
ATOM 1239 C C . LEU A 1 165 ? 8.533 -0.896 0.905 1.00 98.69 165 LEU A C 1
ATOM 1241 O O . LEU A 1 165 ? 9.554 -1.246 0.316 1.00 98.69 165 LEU A O 1
ATOM 1245 N N . ASP A 1 166 ? 7.535 -0.284 0.260 1.00 98.62 166 ASP A N 1
ATOM 1246 C CA . ASP A 1 166 ? 7.570 -0.042 -1.192 1.00 98.62 166 ASP A CA 1
ATOM 1247 C C . ASP A 1 166 ? 8.491 1.129 -1.598 1.00 98.62 166 ASP A C 1
ATOM 1249 O O . ASP A 1 166 ? 8.607 1.480 -2.777 1.00 98.62 166 ASP A O 1
ATOM 1253 N N . ARG A 1 167 ? 9.167 1.783 -0.644 1.00 97.94 167 ARG A N 1
ATOM 1254 C CA . ARG A 1 167 ? 10.051 2.928 -0.921 1.00 97.94 167 ARG A CA 1
ATOM 1255 C C . ARG A 1 167 ? 11.334 2.582 -1.667 1.00 97.94 167 ARG A C 1
ATOM 1257 O O . ARG A 1 167 ? 11.992 3.497 -2.160 1.00 97.94 167 ARG A O 1
ATOM 1264 N N . TYR A 1 168 ? 11.666 1.302 -1.842 1.00 97.88 168 TYR A N 1
ATOM 1265 C CA . TYR A 1 168 ? 12.753 0.889 -2.741 1.00 97.88 168 TYR A CA 1
ATOM 1266 C C . TYR A 1 168 ? 12.576 1.413 -4.172 1.00 97.88 168 TYR A C 1
ATOM 1268 O O . TYR A 1 168 ? 13.564 1.589 -4.877 1.00 97.88 168 TYR A O 1
ATOM 1276 N N . ARG A 1 169 ? 11.340 1.740 -4.583 1.00 96.06 169 ARG A N 1
ATOM 1277 C CA . ARG A 1 169 ? 11.048 2.388 -5.872 1.00 96.06 169 ARG A CA 1
ATOM 1278 C C . ARG A 1 169 ? 11.675 3.779 -6.035 1.00 96.06 169 ARG A C 1
ATOM 1280 O O . ARG A 1 169 ? 11.691 4.316 -7.139 1.00 96.06 169 ARG A O 1
ATOM 1287 N N . LEU A 1 170 ? 12.103 4.414 -4.945 1.00 95.19 170 LEU A N 1
ATOM 1288 C CA . LEU A 1 170 ? 12.589 5.788 -4.961 1.00 95.19 170 LEU A CA 1
ATOM 1289 C C . LEU A 1 170 ? 14.074 5.834 -5.366 1.00 95.19 170 LEU A C 1
ATOM 1291 O O . LEU A 1 170 ? 14.866 5.002 -4.917 1.00 95.19 170 LEU A O 1
ATOM 1295 N N . PRO A 1 171 ? 14.496 6.832 -6.165 1.00 90.12 171 PRO A N 1
ATOM 1296 C CA . PRO A 1 171 ? 15.796 6.817 -6.844 1.00 90.12 171 PRO A CA 1
ATOM 1297 C C . PRO A 1 171 ? 16.991 7.174 -5.943 1.00 90.12 171 PRO A C 1
ATOM 1299 O O . PRO A 1 171 ? 18.088 7.391 -6.442 1.00 90.12 171 PRO A O 1
ATOM 1302 N N . LEU A 1 172 ? 16.805 7.297 -4.622 1.00 91.06 172 LEU A N 1
ATOM 1303 C CA . LEU A 1 172 ? 17.864 7.664 -3.678 1.00 91.06 172 LEU A CA 1
ATOM 1304 C C . LEU A 1 172 ? 17.770 6.827 -2.402 1.00 91.06 172 LEU A C 1
ATOM 1306 O O . LEU A 1 172 ? 16.719 6.785 -1.767 1.00 91.06 172 LEU A O 1
ATOM 1310 N N . LYS A 1 173 ? 18.901 6.262 -1.954 1.00 91.88 173 LYS A N 1
ATOM 1311 C CA . LYS A 1 173 ? 18.960 5.376 -0.771 1.00 91.88 173 LYS A CA 1
ATOM 1312 C C . LYS A 1 173 ? 18.440 6.017 0.514 1.00 91.88 173 LYS A C 1
ATOM 1314 O O . LYS A 1 173 ? 17.831 5.343 1.325 1.00 91.88 173 LYS A O 1
ATOM 1319 N N . ARG A 1 174 ? 18.616 7.331 0.693 1.00 94.56 174 ARG A N 1
ATOM 1320 C CA . ARG A 1 174 ? 18.071 8.059 1.859 1.00 94.56 174 ARG A CA 1
ATOM 1321 C C . ARG A 1 174 ? 16.538 8.075 1.927 1.00 94.56 174 ARG A C 1
ATOM 1323 O O . ARG A 1 174 ? 15.984 8.544 2.911 1.00 94.56 174 ARG A O 1
ATOM 1330 N N . TRP A 1 175 ? 15.864 7.676 0.850 1.00 93.62 175 TRP A N 1
ATOM 1331 C CA . TRP A 1 175 ? 14.411 7.584 0.781 1.00 93.62 175 TRP A CA 1
ATOM 1332 C C . TRP A 1 175 ? 13.902 6.152 0.887 1.00 93.62 175 TRP A C 1
ATOM 1334 O O . TRP A 1 175 ? 12.693 5.968 0.930 1.00 93.62 175 TRP A O 1
ATOM 1344 N N . TRP A 1 176 ? 14.795 5.164 0.916 1.00 97.25 176 TRP A N 1
ATOM 1345 C CA . TRP A 1 176 ? 14.450 3.754 1.070 1.00 97.25 176 TRP A CA 1
ATOM 1346 C C . TRP A 1 176 ? 13.878 3.471 2.466 1.00 97.25 176 TRP A C 1
A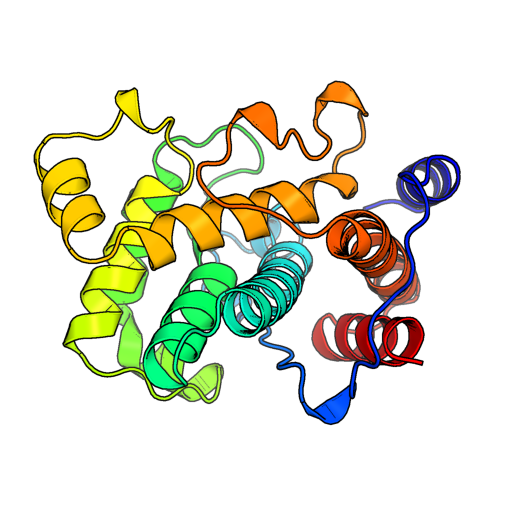TOM 1348 O O . TRP A 1 176 ? 13.908 4.368 3.314 1.00 97.25 176 TRP A O 1
ATOM 1358 N N . PRO A 1 177 ? 13.304 2.275 2.703 1.00 97.56 177 PRO A N 1
ATOM 1359 C CA . PRO A 1 177 ? 12.607 1.998 3.951 1.00 97.56 177 PRO A CA 1
ATOM 1360 C C . PRO A 1 177 ? 13.469 2.307 5.182 1.00 97.56 177 PRO A C 1
ATOM 1362 O O . PRO A 1 177 ? 14.593 1.822 5.305 1.00 97.56 177 PRO A O 1
ATOM 1365 N N . ASP A 1 178 ? 12.911 3.098 6.096 1.00 96.31 178 ASP A N 1
ATOM 1366 C CA . ASP A 1 178 ? 13.481 3.387 7.409 1.00 96.31 178 ASP A CA 1
ATOM 1367 C C . ASP A 1 178 ? 12.504 2.886 8.473 1.00 96.31 178 ASP A C 1
ATOM 1369 O O . ASP A 1 178 ? 11.436 3.463 8.708 1.00 96.31 178 ASP A O 1
ATOM 1373 N N . LEU A 1 179 ? 12.867 1.764 9.093 1.00 96.81 179 LEU A N 1
ATOM 1374 C CA . LEU A 1 179 ? 12.016 1.082 10.061 1.00 96.81 179 LEU A CA 1
ATOM 1375 C C . LEU A 1 179 ? 11.967 1.807 11.413 1.00 96.81 179 LEU A C 1
ATOM 1377 O O . LEU A 1 179 ? 11.070 1.530 12.205 1.00 96.81 179 LEU A O 1
ATOM 1381 N N . THR A 1 180 ? 12.874 2.756 11.682 1.00 96.31 180 THR A N 1
ATOM 1382 C CA . THR A 1 180 ? 12.939 3.474 12.971 1.00 96.31 180 THR A CA 1
ATOM 1383 C C . THR A 1 180 ? 11.718 4.361 13.224 1.00 96.31 180 THR A C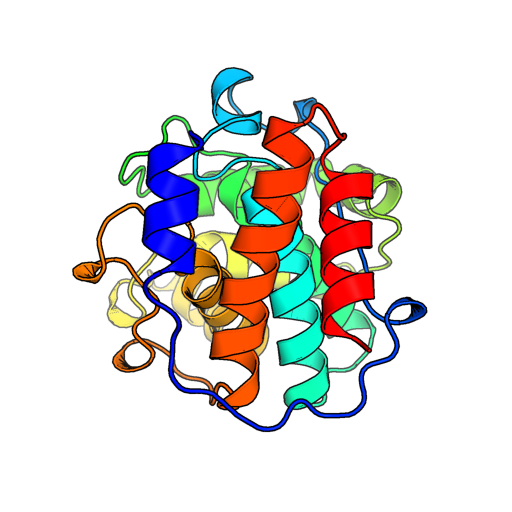 1
ATOM 1385 O O . THR A 1 180 ? 11.421 4.712 14.366 1.00 96.31 180 THR A O 1
ATOM 1388 N N . HIS A 1 181 ? 10.974 4.686 12.165 1.00 94.38 181 HIS A N 1
ATOM 1389 C CA . HIS A 1 181 ? 9.737 5.457 12.228 1.00 94.38 181 HIS A CA 1
ATOM 1390 C C . HIS A 1 181 ? 8.475 4.593 12.353 1.00 94.38 181 HIS A C 1
ATOM 1392 O O . HIS A 1 181 ? 7.376 5.143 12.439 1.00 94.38 181 HIS A O 1
ATOM 1398 N N . LEU A 1 182 ? 8.591 3.263 12.349 1.00 97.56 182 LEU A N 1
ATOM 1399 C CA . LEU A 1 182 ? 7.452 2.349 12.436 1.00 97.56 182 LEU A CA 1
ATOM 1400 C C . LEU A 1 182 ? 7.173 1.939 13.888 1.00 97.56 182 LEU A C 1
ATOM 1402 O O . LEU A 1 182 ? 8.064 1.897 14.730 1.00 97.56 182 LEU A O 1
ATOM 1406 N N . ARG A 1 183 ? 5.906 1.626 14.182 1.00 97.88 183 ARG A N 1
ATOM 1407 C CA . ARG A 1 183 ? 5.448 1.142 15.502 1.00 97.88 183 ARG A CA 1
ATOM 1408 C C . ARG A 1 183 ? 5.174 -0.359 15.542 1.00 97.88 183 ARG A C 1
ATOM 1410 O O . ARG A 1 183 ? 4.734 -0.881 16.560 1.00 97.88 183 ARG A O 1
ATOM 1417 N N . VAL A 1 184 ? 5.435 -1.040 14.435 1.00 97.75 184 VAL A N 1
ATOM 1418 C CA . VAL A 1 184 ? 5.205 -2.471 14.247 1.00 97.75 184 VAL A CA 1
ATOM 1419 C C . VAL A 1 184 ? 6.503 -3.144 13.852 1.00 97.75 184 VAL A C 1
ATOM 1421 O O . VAL A 1 184 ? 7.331 -2.567 13.146 1.00 97.75 184 VAL A O 1
ATOM 1424 N N . THR A 1 185 ? 6.665 -4.388 14.286 1.00 97.94 185 THR A N 1
ATOM 1425 C CA . THR A 1 185 ? 7.766 -5.232 13.833 1.00 97.94 185 THR A CA 1
ATOM 1426 C C . THR A 1 185 ? 7.570 -5.585 12.364 1.00 97.94 185 THR A C 1
ATOM 1428 O O . THR A 1 185 ? 6.509 -6.070 11.967 1.00 97.94 185 THR A O 1
ATOM 1431 N N . VAL A 1 186 ? 8.612 -5.369 11.569 1.00 98.25 186 VAL A N 1
ATOM 1432 C CA . VAL A 1 186 ? 8.702 -5.850 10.192 1.00 98.25 186 VAL A CA 1
ATOM 1433 C C . VAL A 1 186 ? 9.671 -7.031 10.194 1.00 98.25 186 VAL A C 1
ATOM 1435 O O . VAL A 1 186 ? 10.806 -6.844 10.624 1.00 98.25 186 VAL A O 1
ATOM 1438 N N . PRO A 1 187 ? 9.256 -8.240 9.781 1.00 97.44 187 PRO A N 1
ATOM 1439 C CA . PRO A 1 187 ? 10.176 -9.365 9.682 1.00 97.44 187 PRO A CA 1
ATOM 1440 C C . PRO A 1 187 ? 11.232 -9.114 8.601 1.00 97.44 187 PRO A C 1
ATOM 1442 O O . PRO A 1 187 ? 10.907 -8.635 7.515 1.00 97.44 187 PRO A O 1
ATOM 1445 N N . ASP A 1 188 ? 12.479 -9.496 8.875 1.00 97.00 188 ASP A N 1
ATOM 1446 C CA . ASP A 1 188 ? 13.631 -9.164 8.023 1.00 97.00 188 ASP A CA 1
ATOM 1447 C C . ASP A 1 188 ? 13.479 -9.643 6.571 1.00 97.00 188 ASP A C 1
ATOM 1449 O O . ASP A 1 188 ? 13.916 -8.956 5.651 1.00 97.00 188 ASP A O 1
ATOM 1453 N N . TRP A 1 189 ? 12.786 -10.766 6.340 1.00 97.56 189 TRP A N 1
ATOM 1454 C CA . TRP A 1 189 ? 12.524 -11.306 4.998 1.00 97.56 189 TRP A CA 1
ATOM 1455 C C . TRP A 1 189 ? 11.634 -10.410 4.125 1.00 97.56 189 TRP A C 1
ATOM 1457 O O . TRP A 1 189 ? 11.685 -10.514 2.898 1.00 97.56 189 TRP A O 1
ATOM 1467 N N . LEU A 1 190 ? 10.847 -9.499 4.712 1.00 98.19 190 LEU A N 1
ATOM 1468 C CA . LEU A 1 190 ? 10.008 -8.585 3.934 1.00 98.19 190 LEU A CA 1
ATOM 1469 C C . LEU A 1 190 ? 10.805 -7.491 3.225 1.00 98.19 190 LEU A C 1
ATOM 1471 O O . LEU A 1 190 ? 10.337 -6.989 2.207 1.00 98.19 190 LEU A O 1
ATOM 1475 N N . LEU A 1 191 ? 11.997 -7.134 3.708 1.00 98.25 191 LEU A N 1
ATOM 1476 C CA . LEU A 1 191 ? 12.851 -6.142 3.049 1.00 98.25 191 LEU A CA 1
ATOM 1477 C C . LEU A 1 191 ? 13.324 -6.617 1.660 1.00 98.25 191 LEU A C 1
ATOM 1479 O O . LEU A 1 191 ? 13.018 -5.936 0.676 1.00 98.25 191 LEU A O 1
ATOM 1483 N N . PRO A 1 192 ? 14.001 -7.780 1.518 1.00 97.81 192 PRO A N 1
ATOM 1484 C CA . PRO A 1 192 ? 14.366 -8.298 0.203 1.00 97.81 192 PRO A CA 1
ATOM 1485 C C . PRO A 1 192 ? 13.141 -8.686 -0.635 1.00 97.81 192 PRO A C 1
ATOM 1487 O O . PRO A 1 192 ? 13.179 -8.521 -1.853 1.00 97.81 192 PRO A O 1
ATOM 1490 N N . PHE A 1 193 ? 12.029 -9.118 -0.023 1.00 98.50 193 PHE A N 1
ATOM 1491 C CA . PHE A 1 193 ? 10.789 -9.371 -0.765 1.00 98.50 193 PHE A CA 1
ATOM 1492 C C . PHE A 1 193 ? 10.215 -8.089 -1.393 1.00 98.50 193 PHE A C 1
ATOM 1494 O O . PHE A 1 193 ? 9.890 -8.077 -2.579 1.00 98.50 193 PHE A O 1
ATOM 1501 N N . ALA A 1 194 ? 10.117 -6.994 -0.630 1.00 98.62 194 ALA A N 1
ATOM 1502 C CA . ALA A 1 194 ? 9.617 -5.706 -1.116 1.00 98.62 194 ALA A CA 1
ATOM 1503 C C . ALA A 1 194 ? 10.509 -5.121 -2.218 1.00 98.62 194 ALA A C 1
ATOM 1505 O O . ALA A 1 194 ? 10.015 -4.640 -3.240 1.00 98.62 194 ALA A O 1
ATOM 1506 N N . HIS A 1 195 ? 11.829 -5.217 -2.048 1.00 98.56 195 HIS A N 1
ATOM 1507 C CA . HIS A 1 195 ? 12.798 -4.835 -3.076 1.00 98.56 195 HIS A CA 1
ATOM 1508 C C . HIS A 1 195 ? 12.623 -5.663 -4.359 1.00 98.56 195 HIS A C 1
ATOM 1510 O O . HIS A 1 195 ? 12.501 -5.100 -5.449 1.00 98.56 195 HIS A O 1
ATOM 1516 N N . GLY A 1 196 ? 12.494 -6.986 -4.228 1.00 98.31 196 GLY A N 1
ATOM 1517 C CA . GLY A 1 196 ? 12.210 -7.885 -5.344 1.00 98.31 196 GLY A CA 1
ATOM 1518 C C . GLY A 1 196 ? 10.893 -7.561 -6.056 1.00 98.31 196 GLY A C 1
ATOM 1519 O O . GLY A 1 196 ? 10.843 -7.579 -7.288 1.00 98.31 196 GLY A O 1
ATOM 1520 N N . LEU A 1 197 ? 9.832 -7.213 -5.314 1.00 98.50 197 LEU A N 1
ATOM 1521 C CA . LEU A 1 197 ? 8.549 -6.818 -5.904 1.00 98.50 197 LEU A CA 1
ATOM 1522 C C . LEU A 1 197 ? 8.714 -5.614 -6.829 1.00 98.50 197 LEU A C 1
ATOM 1524 O O . LEU A 1 1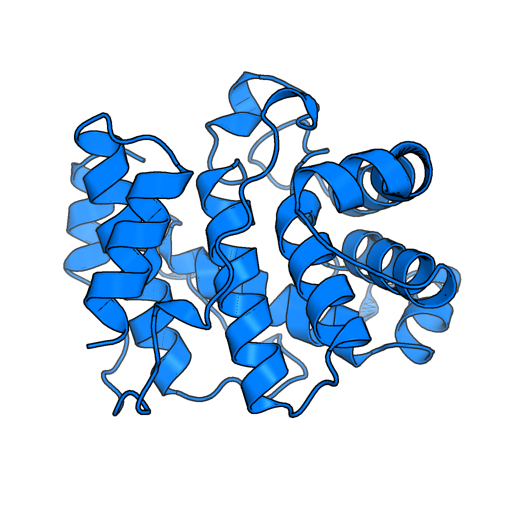97 ? 8.185 -5.634 -7.943 1.00 98.50 197 LEU A O 1
ATOM 1528 N N . VAL A 1 198 ? 9.449 -4.584 -6.397 1.00 98.62 198 VAL A N 1
ATOM 1529 C CA . VAL A 1 198 ? 9.755 -3.411 -7.230 1.00 98.62 198 VAL A CA 1
ATOM 1530 C C . VAL A 1 198 ? 10.489 -3.852 -8.494 1.00 98.62 198 VAL A C 1
ATOM 1532 O O . VAL A 1 198 ? 10.024 -3.552 -9.590 1.00 98.62 198 VAL A O 1
ATOM 1535 N N . ILE A 1 199 ? 11.568 -4.629 -8.362 1.00 98.56 199 ILE A N 1
ATOM 1536 C CA . ILE A 1 199 ? 12.393 -5.049 -9.504 1.00 98.56 199 ILE A CA 1
ATOM 1537 C C . ILE A 1 199 ? 11.580 -5.811 -10.544 1.00 98.56 199 ILE A C 1
ATOM 1539 O O . ILE A 1 199 ? 11.561 -5.441 -11.718 1.00 98.56 199 ILE A O 1
ATOM 1543 N N . HIS A 1 200 ? 10.916 -6.887 -10.127 1.00 98.62 200 HIS A N 1
ATOM 1544 C CA . HIS A 1 200 ? 10.239 -7.776 -11.061 1.00 98.62 200 HIS A CA 1
ATOM 1545 C C . HIS A 1 200 ? 9.009 -7.114 -11.690 1.00 98.62 200 HIS A C 1
ATOM 1547 O O . HIS A 1 200 ? 8.789 -7.268 -12.894 1.00 98.62 200 HIS A O 1
ATOM 1553 N N . SER A 1 201 ? 8.234 -6.346 -10.914 1.00 98.62 201 SER A N 1
ATOM 1554 C CA . SER A 1 201 ? 7.038 -5.682 -11.445 1.00 98.62 201 SER A CA 1
ATOM 1555 C C . SER A 1 201 ? 7.387 -4.516 -12.372 1.00 98.62 201 SER A C 1
ATOM 1557 O O . SER A 1 201 ? 6.839 -4.435 -13.470 1.00 98.62 201 SER A O 1
ATOM 1559 N N . GLU A 1 202 ? 8.335 -3.649 -12.005 1.00 98.38 202 GLU A N 1
ATOM 1560 C CA . GLU A 1 202 ? 8.733 -2.516 -12.851 1.00 98.38 202 GLU A CA 1
ATOM 1561 C C . GLU A 1 202 ? 9.460 -2.989 -14.118 1.00 98.38 202 GLU A C 1
ATOM 1563 O O . GLU A 1 202 ? 9.230 -2.441 -15.196 1.00 98.38 202 GLU A O 1
ATOM 1568 N N . ARG A 1 203 ? 10.260 -4.066 -14.047 1.00 98.44 203 ARG A N 1
ATOM 1569 C CA . ARG A 1 203 ? 10.899 -4.649 -15.240 1.00 98.44 203 ARG A CA 1
ATOM 1570 C C . ARG A 1 203 ? 9.863 -5.196 -16.219 1.00 98.44 203 ARG A C 1
ATOM 1572 O O . ARG A 1 203 ? 9.988 -4.989 -17.421 1.00 98.44 203 ARG A O 1
ATOM 1579 N N . ALA A 1 204 ? 8.816 -5.853 -15.722 1.00 98.31 204 ALA A N 1
ATOM 1580 C CA . ALA A 1 204 ? 7.706 -6.291 -16.563 1.00 98.31 204 ALA A CA 1
ATOM 1581 C C . ALA A 1 204 ? 6.938 -5.095 -17.166 1.00 98.31 204 ALA A C 1
ATOM 1583 O O . ALA A 1 204 ? 6.629 -5.113 -18.358 1.00 98.31 204 ALA A O 1
ATOM 1584 N N . ARG A 1 205 ? 6.696 -4.024 -16.391 1.00 97.69 205 ARG A N 1
ATOM 1585 C CA . ARG A 1 205 ? 6.077 -2.779 -16.894 1.00 97.69 205 ARG A CA 1
ATOM 1586 C C . ARG A 1 205 ? 6.888 -2.143 -18.025 1.00 97.69 205 ARG A C 1
ATOM 1588 O O . ARG A 1 205 ? 6.301 -1.751 -19.030 1.00 97.69 205 ARG A O 1
ATOM 1595 N N . LEU A 1 206 ? 8.216 -2.090 -17.903 1.00 97.44 206 LEU A N 1
ATOM 1596 C CA . LEU A 1 206 ? 9.112 -1.580 -18.951 1.00 97.44 206 LEU A CA 1
ATOM 1597 C C . LEU A 1 206 ? 9.039 -2.392 -20.253 1.00 97.44 206 LEU A C 1
ATOM 1599 O O . LEU A 1 206 ? 9.257 -1.842 -21.329 1.00 97.44 206 LEU A O 1
ATOM 1603 N N . HIS A 1 207 ? 8.674 -3.673 -20.173 1.00 97.38 207 HIS A N 1
ATOM 1604 C CA . HIS A 1 207 ? 8.420 -4.532 -21.333 1.00 97.38 207 HIS A CA 1
ATOM 1605 C C . HIS A 1 207 ? 6.964 -4.483 -21.835 1.00 97.38 207 HIS A C 1
ATOM 1607 O O . HIS A 1 207 ? 6.567 -5.312 -22.651 1.00 97.38 207 HIS A O 1
ATOM 1613 N N . GLY A 1 208 ? 6.157 -3.528 -21.363 1.00 97.19 208 GLY A N 1
ATOM 1614 C CA . GLY A 1 208 ? 4.786 -3.309 -21.832 1.00 97.19 208 GLY A CA 1
ATOM 1615 C C . GLY A 1 208 ? 3.721 -4.182 -21.163 1.00 97.19 208 GLY A C 1
ATOM 1616 O O . GLY A 1 208 ? 2.572 -4.177 -21.602 1.00 97.19 208 GLY A O 1
ATOM 1617 N N . VAL A 1 209 ? 4.061 -4.915 -20.099 1.00 98.12 209 VAL A N 1
ATOM 1618 C CA . VAL A 1 209 ? 3.093 -5.736 -19.353 1.00 98.12 209 VAL A CA 1
ATOM 1619 C C . VAL A 1 209 ? 2.150 -4.836 -18.538 1.00 98.12 209 VAL A C 1
ATOM 1621 O O . VAL A 1 209 ? 2.559 -3.805 -17.997 1.00 98.12 209 VAL A O 1
ATOM 1624 N N . GLY A 1 210 ? 0.868 -5.201 -18.434 1.00 98.00 210 GLY A N 1
ATOM 1625 C CA . GLY A 1 210 ? -0.110 -4.488 -17.597 1.00 98.00 210 GLY A CA 1
ATOM 1626 C C . GLY A 1 210 ? 0.201 -4.592 -16.095 1.00 98.00 210 GLY A C 1
ATOM 1627 O O . GLY A 1 210 ? 0.874 -5.524 -15.665 1.00 98.00 210 GLY A O 1
ATOM 1628 N N . HIS A 1 211 ? -0.300 -3.661 -15.270 1.00 98.06 211 HIS A N 1
ATOM 1629 C CA . HIS A 1 211 ? 0.004 -3.623 -13.824 1.00 98.06 211 HIS A CA 1
ATOM 1630 C C . HIS A 1 211 ? -0.317 -4.931 -13.089 1.00 98.06 211 HIS A C 1
ATOM 1632 O O . HIS A 1 211 ? 0.492 -5.391 -12.285 1.00 98.06 211 HIS A O 1
ATOM 1638 N N . ARG A 1 212 ? -1.477 -5.538 -13.382 1.00 98.19 212 ARG A N 1
ATOM 1639 C CA . ARG A 1 212 ? -1.901 -6.807 -12.771 1.00 98.19 212 ARG A CA 1
ATOM 1640 C C . ARG A 1 212 ? -0.918 -7.922 -13.090 1.00 98.19 212 ARG A C 1
ATOM 1642 O O . ARG A 1 212 ? -0.343 -8.495 -12.174 1.00 98.19 212 ARG A O 1
ATOM 1649 N N . ASP A 1 213 ? -0.692 -8.178 -14.372 1.00 98.56 213 ASP A N 1
ATOM 1650 C CA . ASP A 1 213 ? 0.140 -9.295 -14.821 1.00 98.56 213 ASP A CA 1
ATOM 1651 C C . ASP A 1 213 ? 1.604 -9.114 -14.402 1.00 98.56 213 ASP A C 1
ATOM 1653 O O . ASP A 1 213 ? 2.257 -10.075 -13.999 1.00 98.56 213 ASP A O 1
ATOM 1657 N N . ALA A 1 214 ? 2.103 -7.873 -14.410 1.00 98.62 214 ALA A N 1
ATOM 1658 C CA . ALA A 1 214 ? 3.438 -7.536 -13.928 1.00 98.62 214 ALA A CA 1
ATOM 1659 C C . ALA A 1 214 ? 3.608 -7.865 -12.435 1.00 98.62 214 ALA A C 1
ATOM 1661 O O . ALA A 1 214 ? 4.603 -8.478 -12.041 1.00 98.62 214 ALA A O 1
ATOM 1662 N N . LEU A 1 215 ? 2.632 -7.495 -11.600 1.00 98.62 215 LEU A N 1
ATOM 1663 C CA . LEU A 1 215 ? 2.673 -7.785 -10.168 1.00 98.62 215 LEU A CA 1
ATOM 1664 C C . LEU A 1 215 ? 2.448 -9.275 -9.876 1.00 98.62 215 LEU A C 1
ATOM 1666 O O . LEU A 1 215 ? 3.168 -9.850 -9.063 1.00 98.62 215 LEU A O 1
ATOM 1670 N N . THR A 1 216 ? 1.519 -9.933 -10.574 1.00 98.56 216 THR A N 1
ATOM 1671 C CA . THR A 1 216 ? 1.311 -11.385 -10.473 1.00 98.56 216 THR A CA 1
ATOM 1672 C C . THR A 1 216 ? 2.581 -12.157 -10.836 1.00 98.56 216 THR A C 1
ATOM 1674 O O . THR A 1 216 ? 2.950 -13.100 -10.132 1.00 98.56 216 THR A O 1
ATOM 1677 N N . HIS A 1 217 ? 3.291 -11.741 -11.889 1.00 98.19 217 HIS A N 1
ATOM 1678 C CA . HIS A 1 217 ? 4.580 -12.319 -12.263 1.00 98.19 217 HIS A CA 1
ATOM 1679 C C . HIS A 1 217 ? 5.634 -12.137 -11.161 1.00 98.19 217 HIS A C 1
ATOM 1681 O O . HIS A 1 217 ? 6.328 -13.097 -10.818 1.00 98.19 217 HIS A O 1
ATOM 1687 N N . ALA A 1 218 ? 5.725 -10.940 -10.573 1.00 98.44 218 ALA A N 1
ATOM 1688 C CA . ALA A 1 218 ? 6.647 -10.656 -9.475 1.00 98.44 218 ALA A CA 1
ATOM 1689 C C . ALA A 1 218 ? 6.369 -11.535 -8.246 1.00 98.44 218 ALA A C 1
ATOM 1691 O O . ALA A 1 218 ? 7.268 -12.226 -7.771 1.00 98.44 218 ALA A O 1
ATOM 1692 N N . VAL A 1 219 ? 5.113 -11.590 -7.789 1.00 98.31 219 VAL A N 1
ATOM 1693 C CA . VAL A 1 219 ? 4.689 -12.436 -6.660 1.00 98.31 219 VAL A CA 1
ATOM 1694 C C . VAL A 1 219 ? 5.000 -13.909 -6.930 1.00 98.31 219 VAL A C 1
ATOM 1696 O O . VAL A 1 219 ? 5.583 -14.582 -6.085 1.00 98.31 219 VAL A O 1
ATOM 1699 N N . THR A 1 220 ? 4.684 -14.405 -8.128 1.00 97.50 220 THR A N 1
ATOM 1700 C CA . THR A 1 220 ? 4.945 -15.803 -8.520 1.00 97.50 220 THR A CA 1
ATOM 1701 C C . THR A 1 220 ? 6.434 -16.128 -8.599 1.00 97.50 220 THR A C 1
ATOM 1703 O O . THR A 1 220 ? 6.817 -17.281 -8.430 1.00 97.50 220 THR A O 1
ATOM 1706 N N . THR A 1 221 ? 7.279 -15.143 -8.896 1.00 96.69 221 THR A N 1
ATOM 1707 C CA . THR A 1 221 ? 8.733 -15.330 -8.966 1.00 96.69 221 THR A CA 1
ATOM 1708 C C . THR A 1 221 ? 9.354 -15.378 -7.573 1.00 96.69 221 THR A C 1
ATOM 1710 O O . THR A 1 221 ? 10.241 -16.191 -7.345 1.00 96.69 221 THR A O 1
ATOM 1713 N N . LEU A 1 222 ? 8.864 -14.547 -6.649 1.00 96.12 222 LEU A N 1
ATOM 1714 C CA . LEU A 1 222 ? 9.411 -14.404 -5.294 1.00 96.12 222 LEU A CA 1
ATOM 1715 C C . LEU A 1 222 ? 8.868 -15.423 -4.288 1.00 96.12 222 LEU A C 1
ATOM 1717 O O . LEU A 1 222 ? 9.508 -15.670 -3.275 1.00 96.12 222 LEU A O 1
ATOM 1721 N N . ALA A 1 223 ? 7.686 -15.989 -4.533 1.00 91.94 223 ALA A N 1
ATOM 1722 C CA . ALA A 1 223 ? 7.069 -16.999 -3.670 1.00 91.94 223 ALA A CA 1
ATOM 1723 C C . ALA A 1 223 ? 7.466 -18.446 -4.040 1.00 91.94 223 ALA A C 1
ATOM 1725 O O . ALA A 1 223 ? 6.736 -19.377 -3.711 1.00 91.94 223 ALA A O 1
ATOM 1726 N N . ARG A 1 224 ? 8.567 -18.634 -4.777 1.00 78.94 224 ARG A N 1
ATOM 1727 C CA . ARG A 1 224 ? 9.143 -19.948 -5.110 1.00 78.94 224 ARG A CA 1
ATOM 1728 C C . ARG A 1 224 ? 10.199 -20.332 -4.091 1.00 78.94 224 ARG A C 1
ATOM 1730 O O . ARG A 1 224 ? 10.230 -21.531 -3.747 1.00 78.94 224 ARG A O 1
#

Secondary structure (DSSP, 8-state):
--HHHHHHHHTSPPPP-PPP---GGGS------GGGSSSHHHHTSTTSHHHHHHHHHHHHHHHHHTT--HHHHHHHHHHHHHTTTT-SSSS--TTHHHHHHHHHHHHHHHHHHHHT----HHHHHHHHHHHHHTTS-GGG--HHHHHHHHH-HHHHHHHHHHHHHGGGGSSSGGGS--GGG-SS---TTHHHHHHHHHHHHHHHHHTT--HHHHHHHHHHHHT-

Sequence (224 aa):
MDAATLDWIAESPPPTADLPQLVAGDIPVLVPDPAWFARREQAEGLHGISHCARTGVLAFLLARFHGLDRPHTAALCTAAAIHDCRRHDDRTDPGHGCRGAGWFTENAENVLAVLGQDVPAALREEAAAAIAAHNLPYDAFSPAQRTAYQRAPHLTDLLKAADCLDRYRLPLKRWWPDLTHLRVTVPDWLLPFAHGLVIHSERARLHGVGHRDALTHAVTTLAR